Protein AF-A0A432QXE5-F1 (afdb_monomer)

Solvent-accessible surface area (backbone atoms only — not comparable to full-atom values): 10614 Å² total; per-residue (Å²): 108,71,71,58,54,53,51,51,53,50,53,50,52,51,50,52,52,53,47,54,62,72,53,45,69,41,51,26,68,39,78,45,84,43,73,81,39,81,66,73,86,53,64,68,62,53,49,56,53,47,59,76,76,54,56,69,74,39,73,46,39,60,70,55,49,51,50,50,42,54,58,50,46,69,35,78,58,29,67,42,70,48,68,48,77,55,96,31,36,34,40,37,41,34,32,41,36,61,73,51,38,31,40,38,45,96,66,24,24,34,36,16,34,87,88,34,33,57,71,47,78,42,84,37,89,66,97,56,83,54,52,37,37,47,69,41,94,60,78,66,57,43,74,58,86,95,40,51,23,54,33,66,68,60,51,51,52,52,52,53,49,52,58,53,52,72,71,55,89,76,67,94,59,87,78,86,47,76,47,61,69,86,73,133

Radius of gyration: 23.97 Å; Cα contacts (8 Å, |Δi|>4): 272; chains: 1; bounding box: 66×41×65 Å

Foldseek 3Di:
DVVVVVVVVVVVVVVVVVVCVQQPWDAAQEEAEAEPADQDDCVVVLVVVLCVLDDHGDTDGPVSQVVSQVVSCPDQQFVHWDWDADPNYTYIYTHTAHFDEWEDDPQWIFTHGPQFWTPDIGGHDDDDPPYEYEDEPDDQWDDDDNTIGGDPVVVVVVVVVVVVVVVDPDDPDDDHHYHYPDDD

Structure (mmCIF, N/CA/C/O backbone):
data_AF-A0A432QXE5-F1
#
_entry.id   AF-A0A432QXE5-F1
#
loop_
_atom_site.group_PDB
_atom_site.id
_atom_site.type_symbol
_atom_site.label_atom_id
_atom_site.label_alt_id
_atom_site.label_comp_id
_atom_site.label_asym_id
_atom_site.label_entity_id
_atom_site.label_seq_id
_atom_site.pdbx_PDB_ins_code
_atom_site.Cartn_x
_atom_site.Cartn_y
_atom_site.Cartn_z
_atom_site.occupancy
_atom_site.B_iso_or_equiv
_atom_site.auth_seq_id
_atom_site.auth_comp_id
_atom_site.auth_asym_id
_atom_site.auth_atom_id
_atom_site.pdbx_PDB_model_num
ATOM 1 N N . MET A 1 1 ? -40.430 -28.729 27.892 1.00 62.53 1 MET A N 1
ATOM 2 C CA . MET A 1 1 ? -40.660 -27.560 27.010 1.00 62.53 1 MET A CA 1
ATOM 3 C C . MET A 1 1 ? -40.470 -26.216 27.716 1.00 62.53 1 MET A C 1
ATOM 5 O O . MET A 1 1 ? -39.559 -25.510 27.319 1.00 62.53 1 MET A O 1
ATOM 9 N N . LYS A 1 2 ? -41.203 -25.872 28.792 1.00 73.31 2 LYS A N 1
ATOM 10 C CA . LYS A 1 2 ? -41.081 -24.553 29.470 1.00 73.31 2 LYS A CA 1
ATOM 11 C C . LYS A 1 2 ? -39.650 -24.139 29.868 1.00 73.31 2 LYS A C 1
ATOM 13 O O . LYS A 1 2 ? -39.253 -23.022 29.581 1.00 73.31 2 LYS A O 1
ATOM 18 N N . LYS A 1 3 ? -38.856 -25.040 30.464 1.00 76.44 3 LYS A N 1
ATOM 19 C CA . LYS A 1 3 ? -37.457 -24.755 30.859 1.00 76.44 3 LYS A CA 1
ATOM 20 C C . LYS A 1 3 ? -36.524 -24.489 29.667 1.00 76.44 3 LYS A C 1
ATOM 22 O O . LYS A 1 3 ? -35.611 -23.685 29.785 1.00 76.44 3 LYS A O 1
ATOM 27 N N . LEU A 1 4 ? -36.777 -25.142 28.529 1.00 82.94 4 LEU A N 1
ATOM 28 C CA . LEU A 1 4 ? -35.984 -24.983 27.307 1.00 82.94 4 LEU A CA 1
ATOM 29 C C . LEU A 1 4 ? -36.287 -23.640 26.629 1.00 82.94 4 LEU A C 1
ATOM 31 O O . LEU A 1 4 ? -35.371 -22.938 26.227 1.00 82.94 4 LEU A O 1
ATOM 35 N N . VAL A 1 5 ? -37.569 -23.259 26.588 1.00 83.69 5 VAL A N 1
ATOM 36 C CA . VAL A 1 5 ? -38.009 -21.941 26.101 1.00 83.69 5 VAL A CA 1
ATOM 37 C C . VAL A 1 5 ? -37.428 -20.829 26.973 1.00 83.69 5 VAL A C 1
ATOM 39 O O . VAL A 1 5 ? -36.897 -19.867 26.435 1.00 83.69 5 VAL A O 1
ATOM 42 N N . LEU A 1 6 ? -37.452 -20.999 28.301 1.00 85.25 6 LEU A N 1
ATOM 43 C CA . LEU A 1 6 ? -36.924 -20.010 29.244 1.00 85.25 6 LEU A CA 1
ATOM 44 C C . LEU A 1 6 ? -35.404 -19.817 29.093 1.00 85.25 6 LEU A C 1
ATOM 46 O O . LEU A 1 6 ? -34.925 -18.685 29.098 1.00 85.25 6 LEU A O 1
ATOM 50 N N . ALA A 1 7 ? -34.658 -20.909 28.887 1.00 86.31 7 ALA A N 1
ATOM 51 C CA . ALA A 1 7 ? -33.224 -20.863 28.603 1.00 86.31 7 ALA A CA 1
ATOM 52 C C . ALA A 1 7 ? -32.915 -20.177 27.260 1.00 86.31 7 ALA A C 1
ATOM 54 O O . ALA A 1 7 ? -32.011 -19.346 27.199 1.00 86.31 7 ALA A O 1
ATOM 55 N N . LEU A 1 8 ? -33.694 -20.467 26.208 1.00 86.44 8 LEU A N 1
ATOM 56 C CA . LEU A 1 8 ? -33.548 -19.810 24.904 1.00 86.44 8 LEU A CA 1
ATOM 57 C C . LEU A 1 8 ? -33.809 -18.303 24.996 1.00 86.44 8 LEU A C 1
ATOM 59 O O . LE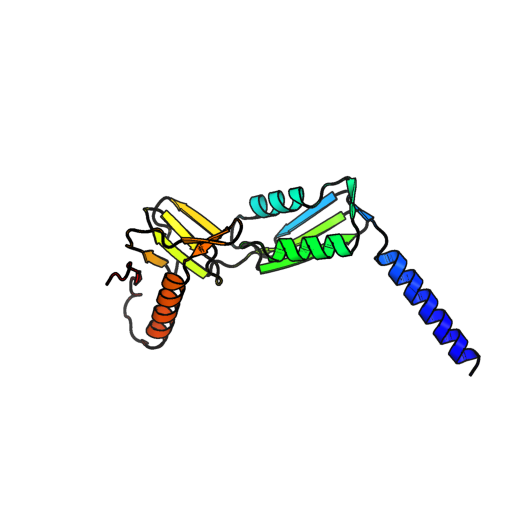U A 1 8 ? -33.032 -17.514 24.468 1.00 86.44 8 LEU A O 1
ATOM 63 N N . SER A 1 9 ? -34.871 -17.893 25.696 1.00 85.88 9 SER A N 1
ATOM 64 C CA . SER A 1 9 ? -35.177 -16.473 25.889 1.00 85.88 9 SER A CA 1
ATOM 65 C C . SER A 1 9 ? -34.103 -15.750 26.700 1.00 85.88 9 SER A C 1
ATOM 67 O O . SER A 1 9 ? -33.764 -14.618 26.373 1.00 85.88 9 SER A O 1
ATOM 69 N N . LEU A 1 10 ? -33.520 -16.402 27.714 1.00 88.69 10 LEU A N 1
ATOM 70 C CA . LEU A 1 10 ? -32.439 -15.811 28.504 1.00 88.69 10 LEU A CA 1
ATOM 71 C C . LEU A 1 10 ? -31.176 -15.609 27.653 1.00 88.69 10 LEU A C 1
ATOM 73 O O . LEU A 1 10 ? -30.582 -14.537 27.694 1.00 88.69 10 LEU A O 1
ATOM 77 N N . LEU A 1 11 ? -30.805 -16.605 26.840 1.00 88.56 11 LEU A N 1
ATOM 78 C CA . LEU A 1 11 ? -29.694 -16.502 25.887 1.00 88.56 11 LEU A CA 1
ATOM 79 C C . LEU A 1 11 ? -29.904 -15.367 24.883 1.00 88.56 11 LEU A C 1
ATOM 81 O O . LEU A 1 11 ? -28.963 -14.640 24.580 1.00 88.56 11 LEU A O 1
ATOM 85 N N . LEU A 1 12 ? -31.135 -15.187 24.402 1.00 88.81 12 LEU A N 1
ATOM 86 C CA . LEU A 1 12 ? -31.470 -14.145 23.435 1.00 88.81 12 LEU A CA 1
ATOM 87 C C . LEU A 1 12 ? -31.377 -12.742 24.057 1.00 88.81 12 LEU A C 1
ATOM 89 O O . LEU A 1 12 ? -30.796 -11.848 23.451 1.00 88.81 12 LEU A O 1
ATOM 93 N N . ILE A 1 13 ? -31.858 -12.565 25.294 1.00 88.25 13 ILE A N 1
ATOM 94 C CA . ILE A 1 13 ? -31.731 -11.301 26.043 1.00 88.25 13 ILE A CA 1
ATOM 95 C C . ILE A 1 13 ? -30.261 -10.976 26.325 1.00 88.25 13 ILE A C 1
ATOM 97 O O . ILE A 1 13 ? -29.835 -9.843 26.111 1.00 88.25 13 ILE A O 1
ATOM 101 N N . VAL A 1 14 ? -29.474 -11.960 26.773 1.00 87.25 14 VAL A N 1
ATOM 102 C CA . VAL A 1 14 ? -28.033 -11.778 27.004 1.00 87.25 14 VAL A CA 1
ATOM 103 C C . VAL A 1 14 ? -27.326 -11.432 25.694 1.00 87.25 14 VAL A C 1
ATOM 105 O O . VAL A 1 14 ? -26.516 -10.512 25.674 1.00 87.25 14 VAL A O 1
ATOM 108 N N . GLY A 1 15 ? -27.674 -12.102 24.593 1.00 84.44 15 GLY A N 1
ATOM 109 C CA . GLY A 1 15 ? -27.145 -11.798 23.265 1.00 84.44 15 GLY A CA 1
ATOM 110 C C . GLY A 1 15 ? -27.423 -10.357 22.837 1.00 84.44 15 GLY A C 1
ATOM 111 O O . GLY A 1 15 ? -26.497 -9.661 22.432 1.00 84.44 15 GLY A O 1
ATOM 112 N N . VAL A 1 16 ? -28.661 -9.876 22.997 1.00 85.38 16 VAL A N 1
ATOM 113 C CA . VAL A 1 16 ? -29.041 -8.489 22.665 1.00 85.38 16 VAL A CA 1
ATOM 114 C C . VAL A 1 16 ? -28.332 -7.480 23.572 1.00 85.38 16 VAL A C 1
ATOM 116 O O . VAL A 1 16 ? -27.865 -6.454 23.087 1.00 85.38 16 VAL A O 1
ATOM 119 N N . ALA A 1 17 ? -28.211 -7.766 24.870 1.00 81.56 17 ALA A N 1
ATOM 120 C CA . ALA A 1 17 ? -27.526 -6.883 25.813 1.00 81.56 17 ALA A CA 1
ATOM 121 C C . ALA A 1 17 ? -26.022 -6.776 25.517 1.00 81.56 17 ALA A C 1
ATOM 123 O O . ALA A 1 17 ? -25.469 -5.678 25.534 1.00 81.56 17 ALA A O 1
ATOM 124 N N . VAL A 1 18 ? -25.367 -7.901 25.209 1.00 80.75 18 VAL A N 1
ATOM 125 C CA . VAL A 1 18 ? -23.955 -7.923 24.803 1.00 80.75 18 VAL A CA 1
ATOM 126 C C . VAL A 1 18 ? -23.776 -7.196 23.475 1.00 80.75 18 VAL A C 1
ATOM 128 O O . VAL A 1 18 ? -22.876 -6.370 23.368 1.00 80.75 18 VAL A O 1
ATOM 131 N N . TYR A 1 19 ? -24.649 -7.442 22.496 1.00 78.50 19 TYR A N 1
ATOM 132 C CA . TYR A 1 19 ? -24.609 -6.751 21.210 1.00 78.50 19 TYR A CA 1
ATOM 133 C C . TYR A 1 19 ? -24.734 -5.234 21.393 1.00 78.50 19 TYR A C 1
ATOM 135 O O . TYR A 1 19 ? -23.829 -4.508 21.004 1.00 78.50 19 TYR A O 1
ATOM 143 N N . GLY A 1 20 ? -25.774 -4.765 22.093 1.00 75.06 20 GLY A N 1
ATOM 144 C CA . GLY A 1 20 ? -25.992 -3.338 22.338 1.00 75.06 20 GLY A CA 1
ATOM 145 C C . GLY A 1 20 ? -24.875 -2.666 23.140 1.00 75.06 20 GLY A C 1
ATOM 146 O O . GLY A 1 20 ? -24.584 -1.497 22.914 1.00 75.06 20 GLY A O 1
ATOM 147 N N . TYR A 1 21 ? -24.220 -3.390 24.052 1.00 76.62 21 TYR A N 1
ATOM 148 C CA . TYR A 1 21 ? -23.059 -2.878 24.782 1.00 76.62 21 TYR A CA 1
ATOM 149 C C . TYR A 1 21 ? -21.819 -2.738 23.888 1.00 76.62 21 TYR A C 1
ATOM 151 O O . TYR A 1 21 ? -21.096 -1.751 23.995 1.00 76.62 21 TYR A O 1
ATOM 159 N N . VAL A 1 22 ? -21.570 -3.710 23.005 1.00 72.56 22 VAL A N 1
ATOM 160 C CA . VAL A 1 22 ? -20.406 -3.705 22.103 1.00 72.56 22 VAL A CA 1
ATOM 161 C C . VAL A 1 22 ? -20.586 -2.710 20.953 1.00 72.56 22 VAL A C 1
ATOM 163 O O . VAL A 1 22 ? -19.603 -2.126 20.510 1.00 72.56 22 VAL A O 1
ATOM 166 N N . THR A 1 23 ? -21.820 -2.475 20.500 1.00 70.81 23 THR A N 1
ATOM 167 C CA . THR A 1 23 ? -22.135 -1.513 19.431 1.00 70.81 23 THR A CA 1
ATOM 168 C C . THR A 1 23 ? -22.439 -0.103 19.939 1.00 70.81 23 THR A C 1
ATOM 170 O O . THR A 1 23 ? -22.751 0.770 19.134 1.00 70.81 23 THR A O 1
ATOM 173 N N . ALA A 1 24 ? -22.411 0.139 21.254 1.00 74.81 24 ALA A N 1
ATOM 174 C CA . ALA A 1 24 ? -22.659 1.470 21.797 1.00 74.81 24 ALA A CA 1
ATOM 175 C C . ALA A 1 24 ? -21.564 2.450 21.334 1.00 74.81 24 ALA A C 1
ATOM 177 O O . ALA A 1 24 ? -20.384 2.089 21.380 1.00 74.81 24 ALA A O 1
ATOM 178 N N . PRO A 1 25 ? -21.919 3.692 20.955 1.00 79.19 25 PRO A N 1
ATOM 179 C CA . PRO A 1 25 ? -20.938 4.707 20.589 1.00 79.19 25 PRO A CA 1
ATOM 180 C C . PRO A 1 25 ? -19.920 4.912 21.716 1.00 79.19 25 PRO A C 1
ATOM 182 O O . PRO A 1 25 ? -20.298 5.092 22.880 1.00 79.19 25 PRO A O 1
ATOM 185 N N . GLN A 1 26 ? -18.632 4.916 21.380 1.00 84.12 26 GLN A N 1
ATOM 186 C CA . GLN A 1 26 ? -17.550 5.151 22.337 1.00 84.12 26 GLN A CA 1
ATOM 187 C C . GLN A 1 26 ? -16.805 6.436 21.987 1.00 84.12 26 GLN A C 1
ATOM 189 O O . GLN A 1 26 ? -16.561 6.732 20.821 1.00 84.12 26 GLN A O 1
ATOM 194 N N . THR A 1 27 ? -16.434 7.216 23.000 1.00 89.62 27 THR A N 1
ATOM 195 C CA . THR A 1 27 ? -15.603 8.409 22.802 1.00 89.62 27 THR A CA 1
ATOM 196 C C . THR A 1 27 ? -14.149 7.993 22.613 1.00 89.62 27 THR A C 1
ATOM 198 O O . THR A 1 27 ? -13.618 7.250 23.434 1.00 89.62 27 THR A O 1
ATOM 201 N N . VAL A 1 28 ? -13.492 8.494 21.571 1.00 91.06 28 VAL A N 1
ATOM 202 C CA . VAL A 1 28 ? -12.052 8.313 21.357 1.00 91.06 28 VAL A CA 1
ATOM 203 C C . VAL A 1 28 ? -11.296 9.324 22.211 1.00 91.06 28 VAL A C 1
ATOM 205 O O . VAL A 1 28 ? -11.343 10.518 21.955 1.00 91.06 28 VAL A O 1
ATOM 208 N N . GLU A 1 29 ? -10.579 8.874 23.229 1.00 91.25 29 GLU A N 1
ATOM 209 C CA . GLU A 1 29 ? -9.720 9.717 24.071 1.00 91.25 29 GLU A CA 1
ATOM 210 C C . GLU A 1 29 ? -8.294 9.794 23.513 1.00 91.25 29 GLU A C 1
ATOM 212 O O . GLU A 1 29 ? -7.642 10.835 23.584 1.00 91.25 29 GLU A O 1
ATOM 217 N N . GLN A 1 30 ? -7.820 8.697 22.919 1.00 92.44 30 GLN A N 1
ATOM 218 C CA . GLN A 1 30 ? -6.466 8.565 22.394 1.00 92.44 30 GLN A CA 1
ATOM 219 C C . GLN A 1 30 ? -6.462 7.731 21.112 1.00 92.44 30 GLN A C 1
ATOM 221 O O . GLN A 1 30 ? -7.203 6.757 20.995 1.00 92.44 30 GLN A O 1
ATOM 226 N N . VAL A 1 31 ? -5.580 8.082 20.173 1.00 93.12 31 VAL A N 1
ATOM 227 C CA . VAL A 1 31 ? -5.311 7.295 18.962 1.00 93.12 31 VAL A CA 1
ATOM 228 C C . VAL A 1 31 ? -3.899 6.717 19.044 1.00 93.12 31 VAL A C 1
ATOM 230 O O . VAL A 1 31 ? -2.926 7.456 19.197 1.00 93.12 31 VAL A O 1
ATOM 233 N N . GLU A 1 32 ? -3.783 5.396 18.943 1.00 94.12 32 GLU A N 1
ATOM 234 C CA . GLU A 1 32 ? -2.517 4.662 18.909 1.00 94.12 32 GLU A CA 1
ATOM 235 C C . GLU A 1 32 ? -2.315 4.040 17.524 1.00 94.12 32 GLU A C 1
ATOM 237 O O . GLU A 1 32 ? -3.104 3.194 17.104 1.00 94.12 32 GLU A O 1
ATOM 242 N N . LEU A 1 33 ? -1.237 4.426 16.833 1.00 94.62 33 LEU A N 1
ATOM 243 C CA . LEU A 1 33 ? -0.809 3.800 15.579 1.00 94.62 33 LEU A CA 1
ATOM 244 C C . LEU A 1 33 ? 0.425 2.918 15.807 1.00 94.62 33 LEU A C 1
ATOM 246 O O . LEU A 1 33 ? 1.517 3.416 16.108 1.00 94.62 33 LEU A O 1
ATOM 250 N N . GLU A 1 34 ? 0.249 1.620 15.586 1.00 94.81 34 GLU A N 1
ATOM 251 C CA . GLU A 1 34 ? 1.283 0.591 15.668 1.00 94.81 34 GLU A CA 1
ATOM 252 C C . GLU A 1 34 ? 1.590 0.050 14.264 1.00 94.81 34 GLU A C 1
ATOM 254 O O . GLU A 1 34 ? 0.695 -0.397 13.545 1.00 94.81 34 GLU A O 1
ATOM 259 N N . VAL A 1 35 ? 2.860 0.108 13.858 1.00 93.94 35 VAL A N 1
ATOM 260 C CA . VAL A 1 35 ? 3.328 -0.474 12.593 1.00 93.94 35 VAL A CA 1
ATOM 261 C C . VAL A 1 35 ? 3.920 -1.841 12.912 1.00 93.94 35 VAL A C 1
ATOM 263 O O . VAL A 1 35 ? 5.006 -1.938 13.470 1.00 93.94 35 VAL A O 1
ATOM 266 N N . GLU A 1 36 ? 3.178 -2.895 12.586 1.00 93.19 36 GLU A N 1
ATOM 267 C CA . GLU A 1 36 ? 3.529 -4.287 12.909 1.00 93.19 36 GLU A CA 1
ATOM 268 C C . GLU A 1 36 ? 4.595 -4.847 11.964 1.00 93.19 36 GLU A C 1
ATOM 270 O O . GLU A 1 36 ? 5.406 -5.699 12.326 1.00 93.19 36 GLU A O 1
ATOM 275 N N . ARG A 1 37 ? 4.587 -4.375 10.716 1.00 88.38 37 ARG A N 1
ATOM 276 C CA . ARG A 1 37 ? 5.582 -4.726 9.708 1.00 88.38 37 ARG A CA 1
ATOM 277 C C . ARG A 1 37 ? 6.002 -3.468 8.977 1.00 88.38 37 ARG A C 1
ATOM 279 O O . ARG A 1 37 ? 5.267 -2.987 8.120 1.00 88.38 37 ARG A O 1
ATOM 286 N N . GLU A 1 38 ? 7.185 -2.984 9.317 1.00 87.19 38 GLU A N 1
ATOM 287 C CA . GLU A 1 38 ? 7.807 -1.824 8.690 1.00 87.19 38 GLU A CA 1
ATOM 288 C C . GLU A 1 38 ? 8.561 -2.271 7.431 1.00 87.19 38 GLU A C 1
ATOM 290 O O . GLU A 1 38 ? 9.435 -3.141 7.469 1.00 87.19 38 GLU A O 1
ATOM 295 N N . THR A 1 39 ? 8.164 -1.728 6.285 1.00 87.62 39 THR A N 1
ATOM 296 C CA . THR A 1 39 ? 8.811 -1.978 4.985 1.00 87.62 39 THR A CA 1
ATOM 297 C C . THR A 1 39 ? 9.169 -0.689 4.255 1.00 87.62 39 THR A C 1
ATOM 299 O O . THR A 1 39 ? 10.011 -0.715 3.352 1.00 87.62 39 THR A O 1
ATOM 302 N N . GLY A 1 40 ? 8.572 0.428 4.663 1.00 86.38 40 GLY A N 1
ATOM 303 C CA . GLY A 1 40 ? 8.906 1.775 4.240 1.00 86.38 40 GLY A CA 1
ATOM 304 C C . GLY A 1 40 ? 8.971 2.714 5.440 1.00 86.38 40 GLY A C 1
ATOM 305 O O . GLY A 1 40 ? 9.252 2.300 6.556 1.00 86.38 40 GLY A O 1
ATOM 306 N N . ASN A 1 41 ? 8.744 3.999 5.188 1.00 89.31 41 ASN A N 1
ATOM 307 C CA . ASN A 1 41 ? 8.644 5.025 6.225 1.00 89.31 41 ASN A CA 1
ATOM 308 C C . ASN A 1 41 ? 7.370 5.837 5.977 1.00 89.31 41 ASN A C 1
ATOM 310 O O . ASN A 1 41 ? 7.437 7.041 5.747 1.00 89.31 41 ASN A O 1
ATOM 314 N N . TRP A 1 42 ? 6.225 5.145 5.928 1.00 93.75 42 TRP A N 1
ATOM 315 C CA . TRP A 1 42 ? 4.933 5.743 5.557 1.00 93.75 42 TRP A CA 1
ATOM 316 C C . TRP A 1 42 ? 4.033 6.027 6.756 1.00 93.75 42 TRP A C 1
ATOM 318 O O . TRP A 1 42 ? 2.898 6.488 6.615 1.00 93.75 42 TRP A O 1
ATOM 328 N N . LYS A 1 43 ? 4.537 5.768 7.967 1.00 93.12 43 LYS A N 1
ATOM 329 C CA . LYS A 1 43 ? 3.854 6.111 9.212 1.00 93.12 43 LYS A CA 1
ATOM 330 C C . LYS A 1 43 ? 3.383 7.577 9.242 1.00 93.12 43 LYS A C 1
ATOM 332 O O . LYS A 1 43 ? 2.249 7.784 9.681 1.00 93.12 43 LYS A O 1
ATOM 337 N N . PRO A 1 44 ? 4.159 8.591 8.797 1.00 93.56 44 PRO A N 1
ATOM 338 C CA . PRO A 1 44 ? 3.688 9.979 8.761 1.00 93.56 44 PRO A CA 1
ATOM 339 C C . PRO A 1 44 ? 2.480 10.198 7.839 1.00 93.56 44 PRO A C 1
ATOM 341 O O . PRO A 1 44 ? 1.535 10.888 8.222 1.00 93.56 44 PRO A O 1
ATOM 344 N N . GLU A 1 45 ? 2.493 9.608 6.645 1.00 93.50 45 GLU A N 1
ATOM 345 C CA . GLU A 1 45 ? 1.427 9.677 5.644 1.00 93.50 45 GLU A CA 1
ATOM 346 C C . GLU A 1 45 ? 0.153 9.010 6.167 1.00 93.50 45 GLU A C 1
ATOM 348 O O . GLU A 1 45 ? -0.916 9.622 6.160 1.00 93.50 45 GLU A O 1
ATOM 353 N N . ILE A 1 46 ? 0.286 7.796 6.710 1.00 94.31 46 ILE A N 1
ATOM 354 C CA . ILE A 1 46 ? -0.819 7.036 7.302 1.00 94.31 46 ILE A CA 1
ATOM 355 C C . ILE A 1 46 ? -1.399 7.782 8.510 1.00 94.31 46 ILE A C 1
ATOM 357 O O . ILE A 1 46 ? -2.612 7.946 8.609 1.00 94.31 46 ILE A O 1
ATOM 361 N N . SER A 1 47 ? -0.549 8.302 9.405 1.00 93.69 47 SER A N 1
ATOM 362 C CA . SER A 1 47 ? -0.999 9.088 10.566 1.00 93.69 47 SER A CA 1
ATOM 363 C C . SER A 1 47 ? -1.792 10.314 10.129 1.00 93.69 47 SER A C 1
ATOM 365 O O . SER A 1 47 ? -2.850 10.596 10.683 1.00 93.69 47 SER A O 1
ATOM 367 N N . ARG A 1 48 ? -1.300 11.043 9.118 1.00 93.19 48 ARG A N 1
ATOM 368 C CA . ARG A 1 48 ? -1.983 12.229 8.597 1.00 93.19 48 ARG A CA 1
ATOM 369 C C . ARG A 1 48 ? -3.370 11.880 8.072 1.00 93.19 48 ARG A C 1
ATOM 371 O O . ARG A 1 48 ? -4.298 12.622 8.364 1.00 93.19 48 ARG A O 1
ATOM 378 N N . PHE A 1 49 ? -3.499 10.770 7.349 1.00 93.31 49 PHE A N 1
ATOM 379 C CA . PHE A 1 49 ? -4.783 10.279 6.856 1.00 93.31 49 PHE A CA 1
ATOM 380 C C . PHE A 1 49 ? -5.732 9.882 7.995 1.00 93.31 49 PHE A C 1
ATOM 382 O O . PHE A 1 49 ? -6.889 10.273 7.991 1.00 93.31 49 PHE A O 1
ATOM 389 N N . ILE A 1 50 ? -5.249 9.182 9.024 1.00 93.25 50 ILE A N 1
ATOM 390 C CA . ILE A 1 50 ? -6.080 8.826 10.188 1.00 93.25 50 ILE A CA 1
ATOM 391 C C . ILE A 1 50 ? -6.681 10.082 10.831 1.00 93.25 50 ILE A C 1
ATOM 393 O O . ILE A 1 50 ? -7.877 10.120 11.107 1.00 93.25 50 ILE A O 1
ATOM 397 N N . PHE A 1 51 ? -5.878 11.136 11.008 1.00 90.06 51 PHE A N 1
ATOM 398 C CA . PHE A 1 51 ? -6.334 12.387 11.621 1.00 90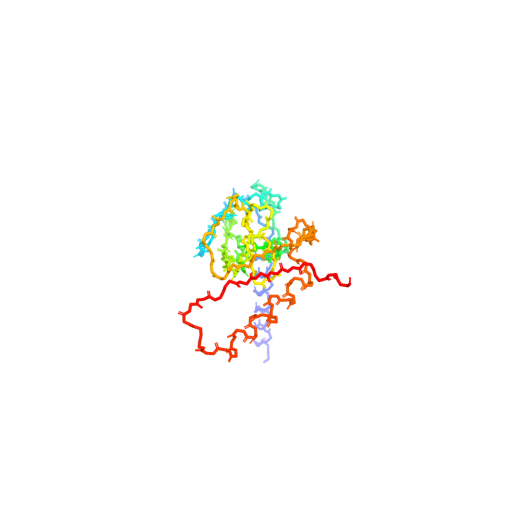.06 51 PHE A CA 1
ATOM 399 C C . PHE A 1 51 ? -7.307 13.209 10.761 1.00 90.06 51 PHE A C 1
ATOM 401 O O . PHE A 1 51 ? -7.902 14.160 11.277 1.00 90.06 51 PHE A O 1
ATOM 408 N N . THR A 1 52 ? -7.486 12.887 9.473 1.00 90.94 52 THR A N 1
ATOM 409 C CA . THR A 1 52 ? -8.571 13.486 8.678 1.00 90.94 52 THR A CA 1
ATOM 410 C C . THR A 1 52 ? -9.909 12.795 8.914 1.00 90.94 52 THR A C 1
ATOM 412 O O . THR A 1 52 ? -10.940 13.426 8.690 1.00 90.94 52 THR A O 1
ATOM 415 N N . LEU A 1 53 ? -9.894 11.540 9.372 1.00 90.62 53 LEU A N 1
ATOM 416 C CA . LEU A 1 53 ? -11.087 10.719 9.565 1.00 90.62 53 LEU A CA 1
ATOM 417 C C . LEU A 1 53 ? -11.560 10.670 11.016 1.00 90.62 53 LEU A C 1
ATOM 419 O O . LEU A 1 53 ? -12.763 10.672 11.238 1.00 90.62 53 LEU A O 1
ATOM 423 N N . VAL A 1 54 ? -10.639 10.616 11.983 1.00 91.00 54 VAL A N 1
ATOM 424 C CA . VAL A 1 54 ? -10.985 10.522 13.407 1.00 91.00 54 VAL A CA 1
ATOM 425 C C . VAL A 1 54 ? -10.088 11.421 14.245 1.00 91.00 54 VAL A C 1
ATOM 427 O O . VAL A 1 54 ? -8.859 11.416 14.109 1.00 91.00 54 VAL A O 1
ATOM 430 N N . LYS A 1 55 ? -10.700 12.165 15.167 1.00 87.12 55 LYS A N 1
ATOM 431 C CA . LYS A 1 55 ? -10.007 13.019 16.135 1.00 87.12 55 LYS A CA 1
ATOM 432 C C . LYS A 1 55 ? -10.311 12.603 17.575 1.00 87.12 55 LYS A C 1
ATOM 434 O O . LYS A 1 55 ? -11.421 12.172 17.883 1.00 87.12 55 LYS A O 1
ATOM 439 N N . PRO A 1 56 ? -9.351 12.786 18.499 1.00 87.62 56 PRO A N 1
ATOM 440 C CA . PRO A 1 56 ? -9.639 12.685 19.923 1.00 87.62 56 PRO A CA 1
ATOM 441 C C . PRO A 1 56 ? -10.800 13.609 20.329 1.00 87.62 56 PRO A C 1
ATOM 443 O O . PRO A 1 56 ? -10.859 14.766 19.915 1.00 87.62 56 PRO A O 1
ATOM 446 N N . GLY A 1 57 ? -11.706 13.096 21.156 1.00 86.25 57 GLY A N 1
ATOM 447 C CA . GLY A 1 57 ? -12.937 13.740 21.607 1.00 86.25 57 GLY A CA 1
ATOM 448 C C . GLY A 1 57 ? -14.182 13.367 20.797 1.00 86.25 57 GLY A C 1
ATOM 449 O O . GLY A 1 57 ? -15.292 13.638 21.254 1.00 86.25 57 GLY A O 1
ATOM 450 N N . GLU A 1 58 ? -14.029 12.731 19.634 1.00 87.81 58 GLU A N 1
ATOM 451 C CA . GLU A 1 58 ? -15.158 12.303 18.805 1.00 87.81 58 GLU A CA 1
ATOM 452 C C . GLU A 1 58 ? -15.791 11.017 19.347 1.00 87.81 58 GLU A C 1
ATOM 454 O O . GLU A 1 58 ? -15.117 10.144 19.903 1.00 87.81 58 GLU A O 1
ATOM 459 N N . ARG A 1 59 ? -17.116 10.915 19.210 1.00 88.06 59 ARG A N 1
ATOM 460 C CA . ARG A 1 59 ? -17.840 9.666 19.449 1.00 88.06 59 ARG A CA 1
ATOM 461 C C . ARG A 1 59 ? -17.845 8.884 18.156 1.00 88.06 59 ARG A C 1
ATOM 463 O O . ARG A 1 59 ? -18.243 9.441 17.143 1.00 88.06 59 ARG A O 1
ATOM 470 N N . VAL A 1 60 ? -17.417 7.634 18.243 1.00 87.38 60 VAL A N 1
ATOM 471 C CA . VAL A 1 60 ? -17.277 6.753 17.095 1.00 87.38 60 VAL A CA 1
ATOM 472 C C . VAL A 1 60 ? -18.134 5.511 17.312 1.00 87.38 60 VAL A C 1
ATOM 474 O O . VAL A 1 60 ? -18.083 4.875 18.373 1.00 87.38 60 VAL A O 1
ATOM 477 N N . GLU A 1 61 ? -18.950 5.197 16.316 1.00 88.12 61 GLU A N 1
ATOM 478 C CA . GLU A 1 61 ? -19.777 3.996 16.236 1.00 88.12 61 GLU A CA 1
ATOM 479 C C . GLU A 1 61 ? -19.032 2.851 15.538 1.00 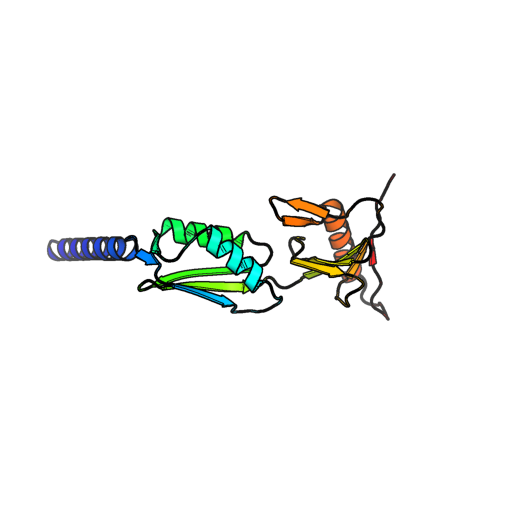88.12 61 GLU A C 1
ATOM 481 O O . GLU A 1 61 ? -18.002 3.044 14.891 1.00 88.12 61 GLU A O 1
ATOM 486 N N . LEU A 1 62 ? -19.545 1.622 15.661 1.00 86.31 62 LEU A N 1
ATOM 487 C CA . LEU A 1 62 ? -18.910 0.454 15.042 1.00 86.31 62 LEU A CA 1
ATOM 488 C C . LEU A 1 62 ? -18.786 0.608 13.515 1.00 86.31 62 LEU A C 1
ATOM 490 O O . LEU A 1 62 ? -17.738 0.292 12.958 1.00 86.31 62 LEU A O 1
ATOM 494 N N . GLU A 1 63 ? -19.820 1.141 12.864 1.00 87.75 63 GLU A N 1
ATOM 495 C CA . GLU A 1 63 ? -19.851 1.370 11.413 1.00 87.75 63 GLU A CA 1
ATOM 496 C C . GLU A 1 63 ? -18.756 2.353 10.965 1.00 87.75 63 GLU A C 1
ATOM 498 O O . GLU A 1 63 ? -18.125 2.166 9.927 1.00 87.75 63 GLU A O 1
ATOM 503 N N . GLU A 1 64 ? -18.457 3.366 11.780 1.00 90.56 64 GLU A N 1
ATOM 504 C CA . GLU A 1 64 ? -17.393 4.333 11.503 1.00 90.56 64 GLU A CA 1
ATOM 505 C C . GLU A 1 64 ? -15.995 3.718 11.677 1.00 90.56 64 GLU A C 1
ATOM 507 O O . GLU A 1 64 ? -15.069 4.069 10.942 1.00 90.56 64 GLU A O 1
ATOM 512 N N . LEU A 1 65 ? -15.827 2.763 12.604 1.00 91.62 65 LEU A N 1
ATOM 513 C CA . LEU A 1 65 ? -14.581 1.994 12.736 1.00 91.62 65 LEU A CA 1
ATOM 514 C C . LEU A 1 65 ? -14.359 1.063 11.541 1.00 91.62 65 LEU A C 1
ATOM 516 O O . LEU A 1 65 ? -13.225 0.927 11.076 1.00 91.62 65 LEU A O 1
ATOM 520 N N . GLU A 1 66 ? -15.425 0.427 11.050 1.00 92.56 66 GLU A N 1
ATOM 521 C CA . GLU A 1 66 ? -15.382 -0.399 9.841 1.00 92.56 66 GLU A CA 1
ATOM 522 C C . GLU A 1 66 ? -15.049 0.455 8.617 1.00 92.56 66 GLU A C 1
ATOM 524 O O . GLU A 1 66 ? -14.116 0.127 7.885 1.00 92.56 66 GLU A O 1
ATOM 529 N N . TYR A 1 67 ? -15.696 1.611 8.466 1.00 93.81 67 TYR A N 1
ATOM 530 C CA . TYR A 1 67 ? -15.380 2.569 7.410 1.00 93.81 67 TYR A CA 1
ATOM 531 C C . TYR A 1 67 ? -13.925 3.061 7.478 1.00 93.81 67 TYR A C 1
ATOM 533 O O . TYR A 1 67 ? -13.225 3.080 6.465 1.00 93.81 67 TYR A O 1
ATOM 541 N N . LEU A 1 68 ? -13.420 3.409 8.670 1.00 94.94 68 LEU A N 1
ATOM 542 C CA . LEU A 1 68 ? -12.013 3.778 8.861 1.00 94.94 68 LEU A CA 1
ATOM 543 C C . LEU A 1 68 ? -11.077 2.646 8.421 1.00 94.94 68 LEU A C 1
ATOM 545 O O . LEU A 1 68 ? -10.070 2.901 7.759 1.00 94.94 68 LEU A O 1
ATOM 549 N N . LYS A 1 69 ? -11.401 1.401 8.781 1.00 96.38 69 LYS A N 1
ATOM 550 C CA . LYS A 1 69 ? -10.624 0.230 8.376 1.00 96.38 69 LYS A CA 1
ATOM 551 C C . LYS A 1 69 ? -10.594 0.092 6.852 1.00 96.38 69 LYS A C 1
ATOM 553 O O . LYS A 1 69 ? -9.506 -0.014 6.292 1.00 96.38 69 LYS A O 1
ATOM 558 N N . GLU A 1 70 ? -11.750 0.147 6.194 1.00 95.88 70 GLU A N 1
ATOM 559 C CA . GLU A 1 70 ? -11.856 0.077 4.731 1.00 95.88 70 GLU A CA 1
ATOM 560 C C . GLU A 1 70 ? -11.014 1.167 4.061 1.00 95.88 70 GLU A C 1
ATOM 562 O O . GLU A 1 70 ? -10.210 0.886 3.174 1.00 95.88 70 GLU A O 1
ATOM 567 N N . LYS A 1 71 ? -11.110 2.408 4.550 1.00 95.44 71 LYS A N 1
ATOM 568 C CA . LYS A 1 71 ? -10.330 3.537 4.032 1.00 95.44 71 LYS A CA 1
ATOM 569 C C . LYS A 1 71 ? -8.832 3.409 4.245 1.00 95.44 71 LYS A C 1
ATOM 571 O O . LYS A 1 71 ? -8.064 3.827 3.383 1.00 95.44 71 LYS A O 1
ATOM 576 N N . LEU A 1 72 ? -8.399 2.819 5.354 1.00 96.12 72 LEU A N 1
ATOM 577 C CA . LEU A 1 72 ? -6.986 2.527 5.573 1.00 96.12 72 LEU A 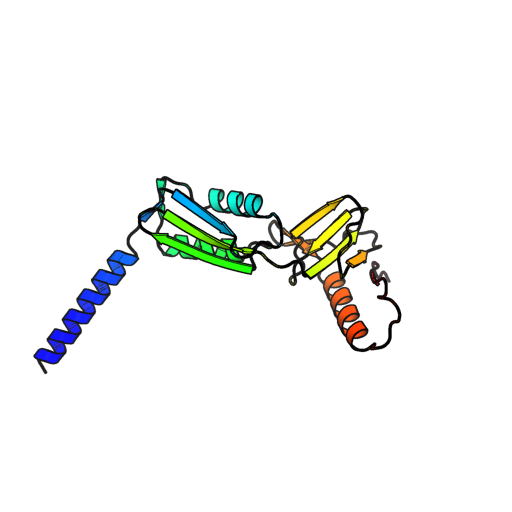CA 1
ATOM 578 C C . LEU A 1 72 ? -6.475 1.441 4.625 1.00 96.12 72 LEU A C 1
ATOM 580 O O . LEU A 1 72 ? -5.359 1.567 4.134 1.00 96.12 72 LEU A O 1
ATOM 584 N N . GLU A 1 73 ? -7.268 0.406 4.350 1.00 95.50 73 GLU A N 1
ATOM 585 C CA . GLU A 1 73 ? -6.899 -0.677 3.424 1.00 95.50 73 GLU A CA 1
ATOM 586 C C . GLU A 1 73 ? -6.926 -0.242 1.944 1.00 95.50 73 GLU A C 1
ATOM 588 O O . GLU A 1 73 ? -6.284 -0.876 1.109 1.00 95.50 73 GLU A O 1
ATOM 593 N N . GLU A 1 74 ? -7.592 0.869 1.610 1.00 94.38 74 GLU A N 1
ATOM 594 C CA . GLU A 1 74 ? -7.502 1.513 0.289 1.00 94.38 74 GLU A CA 1
ATOM 595 C C . GLU A 1 74 ? -6.156 2.238 0.057 1.00 94.38 74 GLU A C 1
ATOM 597 O O . GLU A 1 74 ? -5.803 2.535 -1.090 1.00 94.38 74 GLU A O 1
ATOM 602 N N . LEU A 1 75 ? -5.388 2.539 1.114 1.00 95.88 75 LEU A N 1
ATOM 603 C CA . LEU A 1 75 ? -4.129 3.272 0.985 1.00 95.88 75 LEU A CA 1
ATOM 604 C 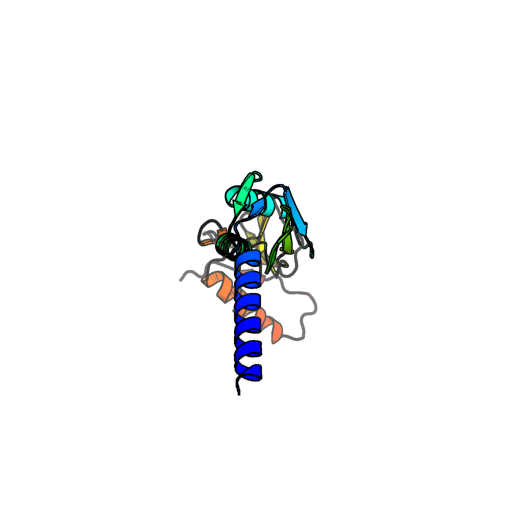C . LEU A 1 75 ? -3.039 2.410 0.321 1.00 95.88 75 LEU A C 1
ATOM 606 O O . LEU A 1 75 ? -2.795 1.284 0.753 1.00 95.88 75 LEU A O 1
ATOM 610 N N . PRO A 1 76 ? -2.247 2.953 -0.628 1.00 96.31 76 PRO A N 1
ATOM 611 C CA . PRO A 1 76 ? -1.178 2.201 -1.296 1.00 96.31 76 PRO A CA 1
ATOM 612 C C . PRO A 1 76 ? -0.144 1.590 -0.343 1.00 96.31 76 PRO A C 1
ATOM 614 O O . PRO A 1 76 ? 0.450 0.547 -0.640 1.00 96.31 76 PRO A O 1
ATOM 617 N N . TRP A 1 77 ? 0.084 2.270 0.781 1.00 96.19 77 TRP A N 1
ATOM 618 C CA . TRP A 1 77 ? 1.080 1.938 1.796 1.00 96.19 77 TRP A CA 1
ATOM 619 C C . TRP A 1 77 ? 0.627 0.846 2.770 1.00 96.19 77 TRP A C 1
ATOM 621 O O . TRP A 1 77 ? 1.459 0.350 3.525 1.00 96.19 77 TRP A O 1
ATOM 631 N N . VAL A 1 78 ? -0.652 0.461 2.760 1.00 96.62 78 VAL A N 1
ATOM 632 C CA . VAL A 1 78 ? -1.246 -0.486 3.711 1.00 96.62 78 VAL A CA 1
ATOM 633 C C . VAL A 1 78 ? -1.614 -1.780 2.982 1.00 96.62 78 VAL A C 1
ATOM 635 O O . VAL A 1 78 ? -2.390 -1.759 2.037 1.00 96.62 78 VAL A O 1
ATOM 638 N N . ASP A 1 79 ? -1.067 -2.919 3.418 1.00 95.12 79 ASP A N 1
ATOM 639 C CA . ASP A 1 79 ? -1.455 -4.239 2.882 1.00 95.12 79 ASP A CA 1
ATOM 640 C C . ASP A 1 79 ? -2.685 -4.783 3.616 1.00 95.12 79 ASP A C 1
ATOM 642 O O . ASP A 1 79 ? -3.549 -5.423 3.023 1.00 95.12 79 ASP A O 1
ATOM 646 N N . LYS A 1 80 ? -2.757 -4.528 4.926 1.00 95.56 80 LYS A N 1
ATOM 647 C CA . LYS A 1 80 ? -3.914 -4.812 5.781 1.00 95.56 80 LYS A CA 1
ATOM 648 C C . LYS A 1 80 ? -3.835 -3.992 7.060 1.00 95.56 80 LYS A C 1
ATOM 650 O O . LYS A 1 80 ? -2.740 -3.589 7.478 1.00 95.56 80 LYS A O 1
ATOM 655 N N . CYS A 1 81 ? -4.963 -3.829 7.740 1.00 96.94 81 CYS A N 1
ATOM 656 C CA . CYS A 1 81 ? -4.973 -3.206 9.055 1.00 96.94 81 CYS A CA 1
ATOM 657 C C . CYS A 1 81 ? -5.968 -3.866 10.018 1.00 96.94 81 CYS A C 1
ATOM 659 O O . CYS A 1 81 ? -6.825 -4.672 9.650 1.00 96.94 81 CYS A O 1
ATOM 661 N N . SER A 1 82 ? -5.831 -3.536 11.298 1.00 96.38 82 SER A N 1
ATOM 662 C CA . SER A 1 82 ? -6.853 -3.808 12.302 1.00 96.38 82 SER A CA 1
ATOM 663 C C . SER A 1 82 ? -7.149 -2.537 13.072 1.00 96.38 82 SER A C 1
ATOM 665 O O . SER A 1 82 ? -6.224 -1.894 13.572 1.00 96.38 82 SER A O 1
ATOM 667 N N . VAL A 1 83 ? -8.431 -2.224 13.207 1.00 95.69 83 VAL A N 1
ATOM 668 C CA . VAL A 1 83 ? -8.930 -1.072 13.951 1.00 95.69 83 VAL A CA 1
ATOM 669 C C . VAL A 1 83 ? -9.754 -1.597 15.119 1.00 95.69 83 VAL A C 1
ATOM 671 O O . VAL A 1 83 ? -10.589 -2.483 14.947 1.00 95.69 83 VAL A O 1
ATOM 674 N N . SER A 1 84 ? -9.499 -1.084 16.317 1.00 92.50 84 SER A N 1
ATOM 675 C CA . SER A 1 84 ? -10.265 -1.436 17.511 1.00 92.50 84 SER A CA 1
ATOM 676 C C . SER A 1 84 ? -10.345 -0.249 18.456 1.00 92.50 84 SER A C 1
ATOM 678 O O . SER A 1 84 ? -9.338 0.423 18.667 1.00 92.50 84 SER A O 1
ATOM 680 N N . LEU A 1 85 ? -11.509 -0.032 19.059 1.00 90.94 85 LEU A N 1
ATOM 681 C CA . LEU A 1 85 ? -11.718 0.977 20.090 1.00 90.94 85 LEU A CA 1
ATOM 682 C C . LEU A 1 85 ? -12.015 0.271 21.410 1.00 90.94 85 LEU A C 1
ATOM 684 O O . LEU A 1 85 ? -12.960 -0.511 21.508 1.00 90.94 85 LEU A O 1
ATOM 688 N N . LEU A 1 86 ? -11.161 0.486 22.410 1.00 87.44 86 LEU A N 1
ATOM 689 C CA . LEU A 1 86 ? -11.283 -0.196 23.694 1.00 87.44 86 LEU A CA 1
ATOM 690 C C . LEU A 1 86 ? -10.955 0.776 24.822 1.00 87.44 86 LEU A C 1
ATOM 692 O O . LEU A 1 86 ? -9.834 1.270 24.914 1.00 87.44 86 LEU A O 1
ATOM 696 N N . LYS A 1 87 ? -11.944 1.048 25.685 1.00 86.19 87 LYS A N 1
ATOM 697 C CA . LYS A 1 87 ? -11.822 1.992 26.816 1.00 86.19 87 LYS A CA 1
ATOM 698 C C . LYS A 1 87 ? -11.281 3.366 26.382 1.00 86.19 87 LYS A C 1
ATOM 700 O O . LYS A 1 87 ? -10.370 3.892 27.007 1.00 86.19 87 LYS A O 1
ATOM 705 N N . GLY A 1 88 ? -11.803 3.901 25.280 1.00 87.62 88 GLY A N 1
ATOM 706 C CA . GLY A 1 88 ? -11.406 5.208 24.750 1.00 87.62 88 GLY A CA 1
ATOM 707 C C . GLY A 1 88 ? -10.092 5.234 23.964 1.00 87.62 88 GLY A C 1
ATOM 708 O O . GLY A 1 88 ? -9.748 6.267 23.398 1.00 87.62 88 GLY A O 1
ATOM 709 N N . VAL A 1 89 ? -9.376 4.113 23.850 1.00 92.50 89 VAL A N 1
ATOM 710 C CA . VAL A 1 89 ? -8.165 4.028 23.025 1.00 92.50 89 VAL A CA 1
ATOM 711 C C . VAL A 1 89 ? -8.509 3.420 21.669 1.00 92.50 89 VAL A C 1
ATOM 713 O O . VAL A 1 89 ? -8.838 2.235 21.579 1.00 92.50 89 VAL A O 1
ATOM 716 N N . LEU A 1 90 ? -8.421 4.231 20.614 1.00 94.62 90 LEU A N 1
ATOM 717 C CA . LEU A 1 90 ? -8.496 3.780 19.229 1.00 94.62 90 LEU A CA 1
ATOM 718 C C . LEU A 1 90 ? -7.129 3.239 18.817 1.00 94.62 90 LEU A C 1
ATOM 720 O O . LEU A 1 90 ? -6.211 3.999 18.512 1.00 94.62 90 LEU A O 1
ATOM 724 N N . ARG A 1 91 ? -6.991 1.916 18.808 1.00 95.56 91 ARG A N 1
ATOM 725 C CA . ARG A 1 91 ? -5.779 1.233 18.364 1.00 95.56 91 ARG A CA 1
ATOM 726 C C . ARG A 1 91 ? -5.900 0.833 16.903 1.00 95.56 91 ARG A C 1
ATOM 728 O O . ARG A 1 91 ? -6.809 0.092 16.527 1.00 95.56 91 ARG A O 1
ATOM 735 N N . ILE A 1 92 ? -4.938 1.287 16.111 1.00 96.62 92 ILE A N 1
ATOM 736 C CA . ILE A 1 92 ? -4.810 1.012 14.686 1.00 96.62 92 ILE A CA 1
ATOM 737 C C . ILE A 1 92 ? -3.480 0.290 14.486 1.00 96.62 92 ILE A C 1
ATOM 739 O O . ILE A 1 92 ? -2.413 0.866 14.694 1.00 96.62 92 ILE A O 1
ATOM 743 N N . LYS A 1 93 ? -3.544 -0.982 14.095 1.00 96.88 93 LYS A N 1
ATOM 744 C CA . LYS A 1 93 ? -2.364 -1.768 13.717 1.00 96.88 93 LYS A CA 1
ATOM 745 C C . LYS A 1 93 ? -2.292 -1.854 12.208 1.00 96.88 93 LYS A C 1
ATOM 747 O O . LYS A 1 93 ? -3.272 -2.241 11.570 1.00 96.88 93 LYS A O 1
ATOM 752 N N . VAL A 1 94 ? -1.142 -1.513 11.646 1.00 97.06 94 VAL A N 1
ATOM 753 C CA . VAL A 1 94 ? -0.920 -1.482 10.201 1.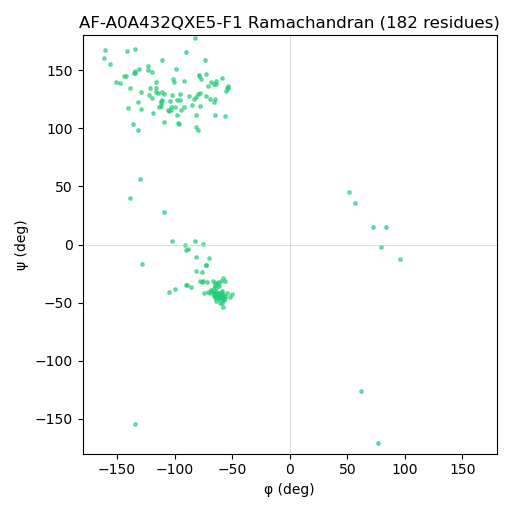00 97.06 94 VAL A CA 1
ATOM 754 C C . VAL A 1 94 ? 0.213 -2.420 9.823 1.00 97.06 94 VAL A C 1
ATOM 756 O O . VAL A 1 94 ? 1.284 -2.413 10.430 1.00 97.06 94 VAL A O 1
ATOM 759 N N . TRP A 1 95 ? -0.022 -3.203 8.774 1.00 96.88 95 TRP A N 1
ATOM 760 C CA . TRP A 1 95 ? 1.017 -3.933 8.064 1.00 96.88 95 TRP A CA 1
ATOM 761 C C . TRP A 1 95 ? 1.310 -3.184 6.774 1.00 96.88 95 TRP A C 1
ATOM 763 O O . TRP A 1 95 ? 0.438 -3.070 5.911 1.00 96.88 95 TRP A O 1
ATOM 773 N N . GLU A 1 96 ?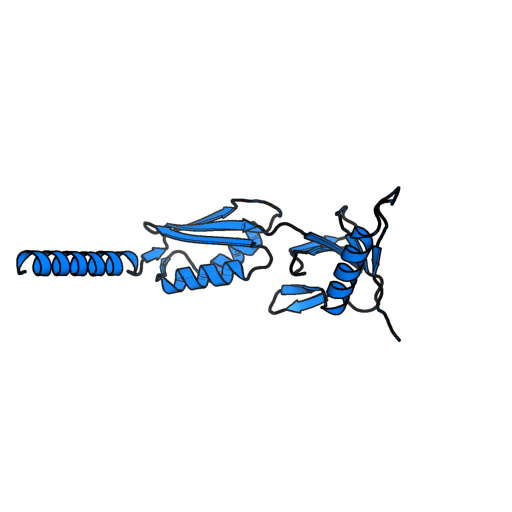 2.527 -2.661 6.650 1.00 95.69 96 GLU A N 1
ATOM 774 C CA . GLU A 1 96 ? 2.887 -1.884 5.474 1.00 95.69 96 GLU A CA 1
ATOM 775 C C . GLU A 1 96 ? 3.064 -2.770 4.237 1.00 95.69 96 GLU A C 1
ATOM 777 O O . GLU A 1 96 ? 3.535 -3.916 4.293 1.00 95.69 96 GLU A O 1
ATOM 782 N N . THR A 1 97 ? 2.709 -2.197 3.093 1.00 96.19 97 THR A N 1
ATOM 783 C CA . THR A 1 97 ? 2.853 -2.819 1.785 1.00 96.19 97 THR A CA 1
ATOM 784 C C . THR A 1 97 ? 4.317 -3.015 1.430 1.00 96.19 97 THR A C 1
ATOM 786 O O . THR A 1 97 ? 5.078 -2.064 1.293 1.00 96.19 97 THR A O 1
ATOM 789 N N . THR A 1 98 ? 4.703 -4.260 1.151 1.00 94.94 98 THR A N 1
ATOM 790 C CA . THR A 1 98 ? 6.058 -4.552 0.672 1.00 94.94 98 THR A CA 1
ATOM 791 C C . THR A 1 98 ? 6.261 -4.001 -0.749 1.00 94.94 98 THR A C 1
ATOM 793 O O . THR A 1 98 ? 5.504 -4.371 -1.655 1.00 94.94 98 THR A O 1
ATOM 796 N N . PRO A 1 99 ? 7.297 -3.174 -0.988 1.00 96.06 99 PRO A N 1
ATOM 797 C CA . PRO A 1 99 ? 7.684 -2.757 -2.330 1.00 96.06 99 PRO A CA 1
ATOM 798 C C . PRO A 1 99 ? 7.935 -3.947 -3.260 1.00 96.06 99 PRO A C 1
ATOM 800 O O . PRO A 1 99 ? 8.626 -4.896 -2.894 1.00 96.06 99 PRO A O 1
ATOM 803 N N . ALA A 1 100 ? 7.405 -3.890 -4.479 1.00 95.31 100 ALA A N 1
ATOM 804 C CA . ALA A 1 100 ? 7.470 -4.993 -5.434 1.00 95.31 100 ALA A CA 1
ATOM 805 C C . ALA A 1 100 ? 8.493 -4.760 -6.552 1.00 95.31 100 ALA A C 1
ATOM 807 O O . ALA A 1 100 ? 9.183 -5.692 -6.960 1.00 95.31 100 ALA A O 1
ATOM 808 N N . PHE A 1 101 ? 8.573 -3.540 -7.084 1.00 95.62 101 PHE A N 1
ATOM 809 C CA . PHE A 1 101 ? 9.488 -3.171 -8.166 1.00 95.62 101 PHE A CA 1
ATOM 810 C C . PHE A 1 101 ? 9.690 -1.655 -8.208 1.00 95.62 101 PHE A C 1
ATOM 812 O O . PHE A 1 101 ? 8.947 -0.906 -7.576 1.00 95.62 101 PHE A O 1
ATOM 819 N N . ALA A 1 102 ? 10.682 -1.203 -8.970 1.00 97.25 102 ALA A N 1
ATOM 820 C CA . ALA A 1 102 ? 10.926 0.213 -9.200 1.00 97.25 102 ALA A CA 1
ATOM 821 C C . ALA A 1 102 ? 10.907 0.570 -10.689 1.00 97.25 102 ALA A C 1
ATOM 823 O O . ALA A 1 102 ? 11.219 -0.261 -11.543 1.00 97.25 102 ALA A O 1
ATOM 824 N N . ILE A 1 103 ? 10.582 1.826 -10.994 1.00 97.19 103 ILE A N 1
ATOM 825 C CA . ILE A 1 103 ? 10.738 2.416 -12.326 1.00 97.19 103 ILE A CA 1
ATOM 826 C C . ILE A 1 103 ? 11.678 3.610 -12.231 1.00 97.19 103 ILE A C 1
ATOM 828 O O . ILE A 1 103 ? 11.432 4.533 -11.456 1.00 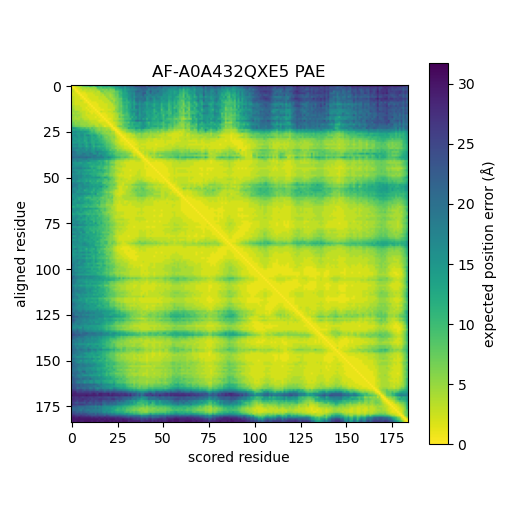97.19 103 ILE A O 1
ATOM 832 N N . PHE A 1 104 ? 12.730 3.618 -13.044 1.00 96.94 104 PHE A N 1
ATOM 833 C CA . PHE A 1 104 ? 13.569 4.793 -13.240 1.00 96.94 104 PHE A CA 1
ATOM 834 C C . PHE A 1 104 ? 13.050 5.606 -14.426 1.00 96.94 104 PHE A C 1
ATOM 836 O O . PHE A 1 104 ? 13.017 5.117 -15.557 1.00 96.94 104 PHE A O 1
ATOM 843 N N . PHE A 1 105 ? 12.639 6.847 -14.167 1.00 95.62 105 PHE A N 1
ATOM 844 C CA . PHE A 1 105 ? 12.109 7.760 -15.176 1.00 95.62 105 PHE A CA 1
ATOM 845 C C . PHE A 1 105 ? 12.386 9.216 -14.797 1.00 95.62 105 PHE A C 1
ATOM 847 O O . PHE A 1 105 ? 12.261 9.601 -13.635 1.00 95.62 105 PHE A O 1
ATOM 854 N N . GLY A 1 106 ? 12.746 10.046 -15.781 1.00 93.44 106 GLY A N 1
ATOM 855 C CA . GLY A 1 106 ? 12.908 11.489 -15.576 1.00 93.44 106 GLY A CA 1
ATOM 856 C C . GLY A 1 106 ? 13.910 11.845 -14.471 1.00 93.44 106 GLY A C 1
ATOM 857 O O . GLY A 1 106 ? 13.671 12.770 -13.700 1.00 93.44 106 GLY A O 1
ATOM 858 N N . GLY A 1 107 ? 14.988 11.064 -14.334 1.00 95.00 107 GLY A N 1
ATOM 859 C CA . GLY A 1 107 ? 16.014 11.275 -13.309 1.00 95.00 107 GLY A CA 1
ATOM 860 C C . GLY A 1 107 ? 15.586 10.919 -11.881 1.00 95.00 107 GLY A C 1
ATOM 861 O O . GLY A 1 107 ? 16.251 11.335 -10.941 1.00 95.00 107 GLY A O 1
ATOM 862 N N . SER A 1 108 ? 14.484 10.190 -11.689 1.00 97.50 108 SER A N 1
ATOM 863 C CA . SER A 1 108 ? 14.016 9.728 -10.375 1.00 97.50 108 SER A CA 1
ATOM 864 C C . SER A 1 108 ? 13.692 8.235 -10.392 1.00 97.50 108 SER A C 1
ATOM 866 O O . SER A 1 108 ? 13.275 7.690 -11.415 1.00 97.50 108 SER A O 1
ATOM 868 N N . THR A 1 109 ? 13.840 7.590 -9.238 1.00 97.62 109 THR A N 1
ATOM 869 C CA . THR A 1 109 ? 13.407 6.213 -8.992 1.00 97.62 109 THR A CA 1
ATOM 870 C C . THR A 1 109 ? 12.075 6.223 -8.254 1.00 97.62 109 THR A C 1
ATOM 872 O O . THR A 1 109 ? 11.980 6.726 -7.136 1.00 97.62 109 THR A O 1
ATOM 875 N N . TYR A 1 110 ? 11.051 5.653 -8.875 1.00 97.75 110 TYR A N 1
ATOM 876 C CA . TYR A 1 110 ? 9.722 5.475 -8.300 1.00 97.75 110 TYR A CA 1
ATOM 877 C C . TYR A 1 110 ? 9.621 4.051 -7.768 1.00 97.75 110 TYR A C 1
ATOM 879 O O . TYR A 1 110 ? 9.866 3.110 -8.520 1.00 97.75 110 TYR A O 1
ATOM 887 N N . ILE A 1 111 ? 9.293 3.889 -6.490 1.00 97.06 111 ILE A N 1
ATOM 888 C CA . ILE A 1 111 ? 9.122 2.587 -5.835 1.00 97.06 111 ILE A CA 1
ATOM 889 C C . ILE A 1 111 ? 7.638 2.239 -5.872 1.00 97.06 111 ILE A C 1
ATOM 891 O O . ILE A 1 111 ? 6.815 3.071 -5.501 1.00 97.06 111 ILE A O 1
ATOM 895 N N . LEU A 1 112 ? 7.289 1.033 -6.321 1.00 97.62 112 LEU A N 1
ATOM 896 C CA . LEU A 1 112 ? 5.905 0.626 -6.542 1.00 97.62 112 LEU A CA 1
ATOM 897 C C . LEU A 1 112 ? 5.530 -0.632 -5.762 1.00 97.62 112 LEU A C 1
ATOM 899 O O . LEU A 1 112 ? 6.361 -1.520 -5.551 1.00 97.62 112 LEU A O 1
ATOM 903 N N . ASN A 1 113 ? 4.254 -0.739 -5.393 1.00 95.94 113 ASN A N 1
ATOM 904 C CA . ASN A 1 113 ? 3.675 -1.984 -4.893 1.00 95.94 113 ASN A CA 1
ATOM 905 C C . ASN A 1 113 ? 3.267 -2.944 -6.028 1.00 95.94 113 ASN A C 1
ATOM 907 O O . ASN A 1 113 ? 3.374 -2.633 -7.216 1.00 95.94 113 ASN A O 1
ATOM 911 N N . LYS A 1 114 ? 2.778 -4.134 -5.652 1.00 94.06 114 LYS A N 1
ATOM 912 C CA . LYS A 1 114 ? 2.304 -5.182 -6.580 1.00 94.06 114 LYS A CA 1
ATOM 913 C C . LYS A 1 114 ? 1.176 -4.710 -7.512 1.00 94.06 114 LYS A C 1
ATOM 915 O O . LYS A 1 114 ? 1.066 -5.185 -8.643 1.00 94.06 114 LYS A O 1
ATOM 920 N N . ASP A 1 115 ? 0.378 -3.747 -7.057 1.00 94.62 115 ASP A N 1
ATOM 921 C CA . ASP A 1 115 ? -0.761 -3.188 -7.788 1.00 94.62 115 ASP A CA 1
ATOM 922 C C . ASP A 1 115 ? -0.378 -2.013 -8.696 1.00 94.62 115 ASP A C 1
ATOM 924 O O . ASP A 1 115 ? -1.196 -1.536 -9.490 1.00 94.62 115 ASP A O 1
ATOM 928 N N . GLY A 1 116 ? 0.894 -1.608 -8.645 1.00 96.06 116 GLY A N 1
ATOM 929 C CA . GLY A 1 116 ? 1.475 -0.571 -9.481 1.00 96.06 116 GLY A CA 1
ATOM 930 C C . GLY A 1 116 ? 1.243 0.847 -8.968 1.00 96.06 116 GLY A C 1
ATOM 931 O O . GLY A 1 116 ? 1.434 1.787 -9.736 1.00 96.06 116 GLY A O 1
ATOM 932 N N . PHE A 1 117 ? 0.832 1.025 -7.712 1.00 97.62 117 PHE A N 1
ATOM 933 C CA . PHE A 1 117 ? 0.824 2.337 -7.070 1.00 97.62 117 PHE A CA 1
ATOM 934 C C . PHE A 1 117 ? 2.235 2.730 -6.647 1.00 97.62 117 PHE A C 1
ATOM 936 O O . PHE A 1 117 ? 3.013 1.888 -6.198 1.00 97.62 117 PHE A O 1
ATOM 943 N N . VAL A 1 118 ? 2.553 4.013 -6.793 1.00 97.38 118 VAL A N 1
ATOM 944 C CA . VAL A 1 118 ? 3.818 4.595 -6.348 1.00 97.38 118 VAL A CA 1
ATOM 945 C C . VAL A 1 118 ? 3.754 4.804 -4.839 1.00 97.38 118 VAL A C 1
ATOM 947 O O . VAL A 1 118 ? 2.913 5.548 -4.346 1.00 97.38 118 VAL A O 1
ATOM 950 N N . LEU A 1 119 ? 4.662 4.152 -4.121 1.00 96.56 119 LEU A N 1
ATOM 951 C CA . LEU A 1 119 ? 4.806 4.258 -2.672 1.00 96.56 119 LEU A CA 1
ATOM 952 C C . LEU A 1 119 ? 5.755 5.388 -2.271 1.00 96.56 119 LEU A C 1
ATOM 954 O O . LEU A 1 119 ? 5.568 6.007 -1.229 1.00 96.56 119 LEU A O 1
ATOM 958 N N . ASP A 1 120 ? 6.792 5.618 -3.080 1.00 95.50 120 ASP A N 1
ATOM 959 C CA . ASP A 1 120 ? 7.841 6.600 -2.810 1.00 95.50 120 ASP A CA 1
ATOM 960 C C . ASP A 1 120 ? 8.527 7.049 -4.114 1.00 95.50 120 ASP A C 1
ATOM 962 O O . ASP A 1 120 ? 8.555 6.317 -5.113 1.00 95.50 120 ASP A O 1
ATOM 966 N N . LYS A 1 121 ? 9.101 8.254 -4.099 1.00 95.69 121 LYS A N 1
ATOM 967 C CA . LYS A 1 121 ? 9.879 8.845 -5.189 1.00 95.69 121 LYS A CA 1
ATOM 968 C C . LYS A 1 121 ? 11.209 9.355 -4.646 1.00 95.69 121 LYS A C 1
ATOM 970 O O . LYS A 1 121 ? 11.265 10.338 -3.915 1.00 95.69 121 LYS A O 1
ATOM 975 N N . VAL A 1 122 ? 12.295 8.767 -5.132 1.00 95.56 122 VAL A N 1
ATOM 976 C CA . VAL A 1 122 ? 13.659 9.163 -4.775 1.00 95.56 122 VAL A CA 1
ATOM 977 C C . VAL A 1 122 ? 14.322 9.846 -5.964 1.00 95.56 122 VAL A C 1
ATOM 979 O O . VAL A 1 122 ? 14.300 9.326 -7.079 1.00 95.56 122 VAL A O 1
ATOM 982 N N . ALA A 1 123 ? 14.911 11.021 -5.741 1.00 96.44 123 ALA A N 1
ATOM 983 C CA . ALA A 1 123 ? 15.698 11.701 -6.764 1.00 96.44 123 ALA A CA 1
ATOM 984 C C . ALA A 1 123 ? 16.955 10.885 -7.105 1.00 96.44 123 ALA A C 1
ATOM 986 O O . ALA A 1 123 ? 17.634 10.366 -6.220 1.00 96.44 123 ALA A O 1
ATOM 987 N N . GLY A 1 124 ? 17.278 10.790 -8.392 1.00 95.12 124 GLY A N 1
ATOM 988 C CA . GLY A 1 124 ? 18.388 9.986 -8.883 1.00 95.12 124 GLY A CA 1
ATOM 989 C C . GLY A 1 124 ? 18.093 8.487 -8.927 1.00 95.12 124 GLY A C 1
ATOM 990 O O . GLY A 1 124 ? 16.956 8.021 -8.796 1.00 95.12 124 GLY A O 1
ATOM 991 N N . PHE A 1 125 ? 19.151 7.726 -9.189 1.00 91.62 125 PHE A N 1
ATOM 992 C CA . PHE A 1 125 ? 19.102 6.272 -9.222 1.00 91.62 125 PHE A CA 1
ATOM 993 C C . PHE A 1 125 ? 19.198 5.710 -7.801 1.00 91.62 125 PHE A C 1
ATOM 995 O O . PHE A 1 125 ? 20.140 6.017 -7.071 1.00 91.62 125 PHE A O 1
ATOM 1002 N N . LYS A 1 126 ? 18.248 4.853 -7.425 1.00 90.38 126 LYS A N 1
ATOM 1003 C CA . LYS A 1 126 ? 18.285 4.065 -6.191 1.00 90.38 126 LYS A CA 1
ATOM 1004 C C . LYS A 1 126 ? 18.392 2.593 -6.560 1.00 90.38 126 LYS A C 1
ATOM 1006 O O . LYS A 1 126 ? 17.610 2.099 -7.369 1.00 90.38 126 LYS A O 1
ATOM 1011 N N . ASN A 1 127 ? 19.346 1.896 -5.947 1.00 87.62 127 ASN A N 1
ATOM 1012 C CA . ASN A 1 127 ? 19.513 0.467 -6.172 1.00 87.62 127 ASN A CA 1
ATOM 1013 C C . ASN A 1 127 ? 18.277 -0.281 -5.639 1.00 87.62 127 ASN A C 1
ATOM 1015 O O . ASN A 1 127 ? 18.023 -0.290 -4.435 1.00 87.62 127 ASN A O 1
ATOM 1019 N N . PHE A 1 128 ? 17.489 -0.855 -6.545 1.00 91.25 128 PHE A N 1
ATOM 1020 C CA . PHE A 1 128 ? 16.269 -1.601 -6.253 1.00 91.25 128 PHE A CA 1
ATOM 1021 C C . PHE A 1 128 ? 16.187 -2.784 -7.221 1.00 91.25 128 PHE A C 1
ATOM 1023 O O . PHE A 1 128 ? 16.586 -2.670 -8.378 1.00 91.25 128 PHE A O 1
ATOM 1030 N N . SER A 1 129 ? 15.668 -3.926 -6.772 1.00 88.69 129 SER A N 1
ATOM 1031 C CA . SER A 1 129 ? 15.543 -5.117 -7.615 1.00 88.69 129 SER A CA 1
ATOM 1032 C C . SER A 1 129 ? 14.141 -5.722 -7.500 1.00 88.69 129 SER A C 1
ATOM 1034 O O . SER A 1 129 ? 13.783 -6.147 -6.404 1.00 88.69 129 SER A O 1
ATOM 1036 N N . PRO A 1 130 ? 13.390 -5.867 -8.609 1.00 92.69 130 PRO A N 1
ATOM 1037 C CA . PRO A 1 130 ? 13.729 -5.442 -9.970 1.00 92.69 130 PRO A CA 1
ATOM 1038 C C . PRO A 1 130 ? 13.518 -3.933 -10.183 1.00 92.69 130 PRO A C 1
ATOM 1040 O O . PRO A 1 130 ? 12.574 -3.350 -9.647 1.00 92.69 130 PRO A O 1
ATOM 1043 N N . ILE A 1 131 ? 14.370 -3.318 -11.006 1.00 94.69 131 ILE A N 1
ATOM 1044 C CA . ILE A 1 131 ? 14.194 -1.952 -11.509 1.00 94.69 131 ILE A CA 1
ATOM 1045 C C . ILE A 1 131 ? 14.025 -1.977 -13.029 1.00 94.69 131 ILE A C 1
ATOM 1047 O O . ILE A 1 131 ? 14.748 -2.680 -13.733 1.00 94.69 131 ILE A O 1
ATOM 1051 N N . TYR A 1 132 ? 13.051 -1.218 -13.519 1.00 95.00 132 TYR A N 1
ATOM 1052 C CA . TYR A 1 132 ? 12.750 -1.062 -14.937 1.00 95.00 132 TYR A CA 1
ATOM 1053 C C . TYR A 1 132 ? 13.103 0.358 -15.376 1.00 95.00 132 TYR A C 1
ATOM 1055 O O . TYR A 1 132 ? 12.707 1.331 -14.734 1.00 95.00 132 TYR A O 1
ATOM 1063 N N . TYR A 1 133 ? 13.831 0.496 -16.478 1.00 94.81 133 TYR A N 1
ATOM 1064 C CA . TYR A 1 133 ? 14.223 1.795 -17.015 1.00 94.81 133 TYR A CA 1
ATOM 1065 C C . TYR A 1 133 ? 13.221 2.218 -18.067 1.00 94.81 133 TYR A C 1
ATOM 1067 O O . TYR A 1 133 ? 13.115 1.577 -19.103 1.00 94.81 133 TYR A O 1
ATOM 1075 N N . TYR A 1 134 ? 12.494 3.300 -17.834 1.00 94.56 134 TYR A N 1
ATOM 1076 C CA . TYR A 1 134 ? 11.504 3.764 -18.790 1.00 94.56 134 TYR A CA 1
ATOM 1077 C C . TYR A 1 134 ? 12.033 4.972 -19.574 1.00 94.56 134 TYR A C 1
ATOM 1079 O O . TYR A 1 134 ? 12.340 6.018 -18.999 1.00 94.56 134 TYR A O 1
ATOM 1087 N N . LYS A 1 135 ? 12.150 4.821 -20.900 1.00 90.88 135 LYS A N 1
ATOM 1088 C CA . LYS A 1 135 ? 12.675 5.827 -21.847 1.00 90.88 135 LYS A CA 1
ATOM 1089 C C . LYS A 1 135 ? 11.589 6.427 -22.756 1.00 90.88 135 LYS A C 1
ATOM 1091 O O . LYS A 1 135 ? 11.873 6.820 -23.885 1.00 90.88 135 LYS A O 1
ATOM 1096 N N . GLY A 1 136 ? 10.342 6.476 -22.293 1.00 87.00 136 GLY A N 1
ATOM 1097 C CA . GLY A 1 136 ? 9.258 7.146 -23.014 1.00 87.00 136 GLY A CA 1
ATOM 1098 C C . GLY A 1 136 ? 9.343 8.676 -22.956 1.00 87.00 136 GLY A C 1
ATOM 1099 O O . GLY A 1 136 ? 9.958 9.249 -22.056 1.00 87.00 136 GLY A O 1
ATOM 1100 N N . LYS A 1 137 ? 8.691 9.342 -23.915 1.00 85.31 137 LYS A N 1
ATOM 1101 C CA . LYS A 1 137 ? 8.500 10.803 -23.921 1.00 85.31 137 LYS A CA 1
ATOM 1102 C C . LYS A 1 137 ? 7.419 11.223 -22.930 1.00 85.31 137 LYS A C 1
ATOM 1104 O O . LYS A 1 137 ? 7.487 12.317 -22.377 1.00 85.31 137 LYS A O 1
ATOM 1109 N N . THR A 1 138 ? 6.409 10.376 -22.724 1.00 89.69 138 THR A N 1
ATOM 1110 C CA . THR A 1 138 ? 5.305 10.663 -21.799 1.00 89.69 138 THR A CA 1
ATOM 1111 C C . THR A 1 138 ? 5.518 9.977 -20.460 1.00 89.69 138 THR A C 1
ATOM 1113 O O . THR A 1 138 ? 6.117 8.910 -20.410 1.00 89.69 138 THR A O 1
ATOM 1116 N N . SER A 1 139 ? 4.999 10.555 -19.372 1.00 93.25 139 SER A N 1
ATOM 1117 C CA . SER A 1 139 ? 5.053 9.919 -18.048 1.00 93.25 139 SER A CA 1
ATOM 1118 C C . SER A 1 139 ? 4.481 8.491 -18.089 1.00 93.25 139 SER A C 1
ATOM 1120 O O . SER A 1 139 ? 3.392 8.308 -18.649 1.00 93.25 139 SER A O 1
ATOM 1122 N N . PRO A 1 140 ? 5.144 7.490 -17.472 1.00 95.00 140 PRO A N 1
ATOM 1123 C CA . PRO A 1 140 ? 4.617 6.130 -17.371 1.00 95.00 140 PRO A CA 1
ATOM 1124 C C . PRO A 1 140 ? 3.501 6.013 -16.321 1.00 95.00 140 PRO A C 1
ATOM 1126 O O . PRO A 1 140 ? 2.974 4.922 -16.110 1.00 95.00 140 PRO A O 1
ATOM 1129 N N . PHE A 1 141 ? 3.136 7.114 -15.657 1.00 96.94 141 PHE A N 1
ATOM 1130 C CA . PHE A 1 141 ? 2.162 7.152 -14.571 1.00 96.94 141 PHE A CA 1
ATOM 1131 C C . PHE A 1 141 ? 0.862 7.870 -14.965 1.00 96.94 141 PHE A C 1
ATOM 1133 O O . PHE A 1 141 ? 0.824 8.675 -15.897 1.00 96.94 141 PHE A O 1
ATOM 1140 N N . THR A 1 142 ? -0.197 7.568 -14.224 1.00 96.62 142 THR A N 1
ATOM 1141 C CA . THR A 1 142 ? -1.521 8.196 -14.216 1.00 96.62 142 THR A CA 1
ATOM 1142 C C . THR A 1 142 ? -1.950 8.424 -12.763 1.00 96.62 142 THR A C 1
ATOM 1144 O O . THR A 1 142 ? -1.320 7.898 -11.845 1.00 96.62 142 THR A O 1
ATOM 1147 N N . LEU A 1 143 ? -3.015 9.191 -12.550 1.00 96.50 143 LEU A N 1
ATOM 1148 C CA . LEU A 1 143 ? -3.694 9.266 -11.257 1.00 96.50 143 LEU A CA 1
ATOM 1149 C C . LEU A 1 143 ? -4.827 8.235 -11.197 1.00 96.50 143 LEU A C 1
ATOM 1151 O O . LEU A 1 143 ? -5.506 8.005 -12.200 1.00 96.50 143 LEU A O 1
ATOM 1155 N N . ASP A 1 144 ? -4.990 7.615 -10.034 1.00 93.12 144 ASP A N 1
ATOM 1156 C CA . ASP A 1 144 ? -6.091 6.724 -9.662 1.00 93.12 144 ASP A CA 1
ATOM 1157 C C . ASP A 1 144 ? -6.595 7.192 -8.287 1.00 93.12 144 ASP A C 1
ATOM 1159 O O . ASP A 1 144 ? -5.935 6.986 -7.265 1.00 93.12 144 ASP A O 1
ATOM 1163 N N . GLY A 1 145 ? -7.683 7.968 -8.292 1.00 89.69 145 GLY A N 1
ATOM 1164 C CA . GLY A 1 145 ? -8.046 8.825 -7.162 1.00 89.69 145 GLY A CA 1
ATOM 1165 C C . GLY A 1 145 ? -6.965 9.879 -6.900 1.00 89.69 145 GLY A C 1
ATOM 1166 O O . GLY A 1 145 ? -6.562 10.610 -7.806 1.00 89.69 145 GLY A O 1
ATOM 1167 N N . GLU A 1 146 ? -6.474 9.932 -5.664 1.00 90.88 146 GLU A N 1
ATOM 1168 C CA . GLU A 1 146 ? -5.397 10.840 -5.242 1.00 90.88 146 GLU A CA 1
ATOM 1169 C C . GLU A 1 146 ? -3.996 10.223 -5.402 1.00 90.88 146 GLU A C 1
ATOM 1171 O O . GLU A 1 146 ? -2.984 10.896 -5.196 1.00 90.88 146 GLU A O 1
ATOM 1176 N N . PHE A 1 147 ? -3.913 8.947 -5.789 1.00 95.12 147 PHE A N 1
ATOM 1177 C CA . PHE A 1 147 ? -2.660 8.203 -5.809 1.00 95.12 147 PHE A CA 1
ATOM 1178 C C . PHE A 1 147 ? -2.070 8.096 -7.210 1.00 95.12 147 PHE A C 1
ATOM 1180 O O . PHE A 1 147 ? -2.760 7.894 -8.212 1.00 95.12 147 PHE A O 1
ATOM 1187 N N . VAL A 1 148 ? -0.744 8.183 -7.281 1.00 96.88 148 VAL A N 1
ATOM 1188 C CA . VAL A 1 148 ? -0.006 7.979 -8.526 1.00 96.88 148 VAL A CA 1
ATOM 1189 C C . VAL A 1 148 ? 0.132 6.483 -8.784 1.00 96.88 148 VAL A C 1
ATOM 1191 O O . VAL A 1 148 ? 0.592 5.727 -7.928 1.00 96.88 148 VAL A O 1
ATOM 1194 N N . LYS A 1 149 ? -0.226 6.053 -9.990 1.00 97.38 149 LYS A N 1
ATOM 1195 C CA . LYS A 1 149 ? -0.216 4.652 -10.411 1.00 97.38 149 LYS A CA 1
ATOM 1196 C C . LYS A 1 149 ? 0.409 4.504 -11.785 1.00 97.38 149 LYS A C 1
ATOM 1198 O O . LYS A 1 149 ? 0.292 5.378 -12.637 1.00 97.38 149 LYS A O 1
ATOM 1203 N N . ILE A 1 150 ? 1.076 3.390 -12.033 1.00 96.69 150 ILE A N 1
ATOM 1204 C CA . ILE A 1 150 ? 1.604 3.068 -13.355 1.00 96.69 150 ILE A CA 1
ATOM 1205 C C . ILE A 1 150 ? 0.466 2.895 -14.377 1.00 96.69 150 ILE A C 1
ATOM 1207 O O . ILE A 1 150 ? -0.577 2.302 -14.089 1.00 96.69 150 ILE A O 1
ATOM 1211 N N . LYS A 1 151 ? 0.668 3.390 -15.601 1.00 95.69 151 LYS A N 1
ATOM 1212 C CA . LYS A 1 151 ? -0.250 3.164 -16.722 1.00 95.69 151 LYS A CA 1
ATOM 1213 C C . LYS A 1 151 ? -0.394 1.668 -17.002 1.00 95.69 151 LYS A C 1
ATOM 1215 O O . LYS A 1 151 ? 0.578 0.912 -16.961 1.00 95.69 151 LYS A O 1
ATOM 1220 N N . ARG A 1 152 ? -1.609 1.253 -17.379 1.00 92.69 152 ARG A N 1
ATOM 1221 C CA . ARG A 1 152 ? -1.937 -0.152 -17.673 1.00 92.69 152 ARG A CA 1
ATOM 1222 C C . ARG A 1 152 ? -1.014 -0.764 -18.731 1.00 92.69 152 ARG A C 1
ATOM 1224 O O . ARG A 1 152 ? -0.566 -1.883 -18.533 1.00 92.69 152 ARG A O 1
ATOM 1231 N N . ILE A 1 153 ? -0.697 -0.024 -19.796 1.00 91.31 153 ILE A N 1
ATOM 1232 C CA . ILE A 1 153 ? 0.183 -0.491 -20.884 1.00 91.31 153 ILE A CA 1
ATOM 1233 C C . ILE A 1 153 ? 1.565 -0.871 -20.337 1.00 91.31 153 ILE A C 1
ATOM 1235 O O . ILE A 1 153 ? 2.016 -1.993 -20.539 1.00 91.31 153 ILE A O 1
ATOM 1239 N N . ILE A 1 154 ? 2.182 0.012 -19.547 1.00 93.00 154 ILE A N 1
ATOM 1240 C CA . ILE A 1 154 ? 3.509 -0.235 -18.965 1.00 93.00 154 ILE A CA 1
ATOM 1241 C C . ILE A 1 154 ? 3.458 -1.395 -17.963 1.00 93.00 154 ILE A C 1
ATOM 1243 O O . ILE A 1 154 ? 4.366 -2.222 -17.919 1.00 93.00 154 ILE A O 1
ATOM 1247 N N . ARG A 1 155 ? 2.370 -1.516 -17.188 1.00 92.75 155 ARG A N 1
ATOM 1248 C CA . ARG A 1 155 ? 2.158 -2.678 -16.309 1.00 92.75 155 ARG A CA 1
ATOM 1249 C C . ARG A 1 155 ? 2.121 -3.979 -17.108 1.00 92.75 155 ARG A C 1
ATOM 1251 O O . ARG A 1 155 ? 2.768 -4.944 -16.716 1.00 92.75 155 ARG A O 1
ATOM 1258 N N . THR A 1 156 ? 1.389 -4.006 -18.219 1.00 92.06 156 THR A N 1
ATOM 1259 C CA . THR A 1 156 ? 1.312 -5.176 -19.099 1.00 92.06 156 THR A CA 1
ATOM 1260 C C . THR A 1 156 ? 2.681 -5.533 -19.674 1.00 92.06 156 THR A C 1
ATOM 1262 O O . THR A 1 156 ? 3.052 -6.702 -19.641 1.00 92.06 156 THR A O 1
ATOM 1265 N N . GLU A 1 157 ? 3.464 -4.552 -20.128 1.00 91.69 157 GLU A N 1
ATOM 1266 C CA . GLU A 1 157 ? 4.835 -4.789 -20.601 1.00 91.69 157 GLU A CA 1
ATOM 1267 C C . GLU A 1 157 ? 5.724 -5.404 -19.513 1.00 91.69 157 GLU A C 1
ATOM 1269 O O . GLU A 1 157 ? 6.416 -6.390 -19.767 1.00 91.69 157 GLU A O 1
ATOM 1274 N N . ILE A 1 158 ? 5.662 -4.882 -18.285 1.00 92.69 158 ILE A N 1
ATOM 1275 C CA . ILE A 1 158 ? 6.406 -5.422 -17.141 1.00 92.69 158 ILE A CA 1
ATOM 1276 C C . ILE A 1 158 ? 6.035 -6.883 -16.875 1.00 92.69 158 ILE A C 1
ATOM 1278 O O . ILE A 1 158 ? 6.928 -7.708 -16.682 1.00 92.69 158 ILE A O 1
ATOM 1282 N N . GLU A 1 159 ? 4.745 -7.223 -16.873 1.00 92.12 159 GLU A N 1
ATOM 1283 C CA . GLU A 1 159 ? 4.298 -8.601 -16.641 1.00 92.12 159 GLU A CA 1
ATOM 1284 C C . GLU A 1 159 ? 4.735 -9.543 -17.772 1.00 92.12 159 GLU A C 1
ATOM 1286 O O . GLU A 1 159 ? 5.258 -10.623 -17.500 1.00 92.12 159 GLU A O 1
ATOM 1291 N N . LEU A 1 160 ? 4.641 -9.114 -19.034 1.00 91.31 160 LEU A N 1
ATOM 1292 C CA . LEU A 1 160 ? 5.148 -9.887 -20.173 1.00 91.31 160 LEU A CA 1
ATOM 1293 C C . LEU A 1 160 ? 6.659 -10.129 -20.072 1.00 91.31 160 LEU A C 1
ATOM 1295 O O . LEU A 1 160 ? 7.131 -11.238 -20.335 1.00 91.31 160 LEU A O 1
ATOM 1299 N N . VAL A 1 161 ? 7.427 -9.117 -19.657 1.00 90.38 161 VAL A N 1
ATOM 1300 C CA . VAL A 1 161 ? 8.866 -9.273 -19.419 1.00 90.38 161 VAL A CA 1
ATOM 1301 C C . VAL A 1 161 ? 9.123 -10.243 -18.268 1.00 90.38 161 VAL A C 1
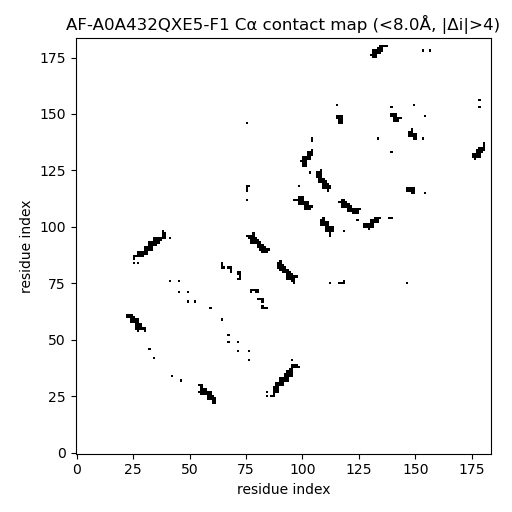ATOM 1303 O O . VAL A 1 161 ? 9.964 -11.127 -18.414 1.00 90.38 161 VAL A O 1
ATOM 1306 N N . LYS A 1 162 ? 8.403 -10.130 -17.144 1.00 89.62 162 LYS A N 1
ATOM 1307 C CA . LYS A 1 162 ? 8.537 -11.059 -16.010 1.00 89.62 162 LYS A CA 1
ATOM 1308 C C . LYS A 1 162 ? 8.289 -12.504 -16.441 1.00 89.62 162 LYS A C 1
ATOM 1310 O O . LYS A 1 162 ? 9.110 -13.366 -16.134 1.00 89.62 162 LYS A O 1
ATOM 1315 N N . GLU A 1 163 ? 7.211 -12.766 -17.177 1.00 89.31 163 GLU A N 1
ATOM 1316 C CA . GLU A 1 163 ? 6.895 -14.104 -17.695 1.00 89.31 163 GLU A CA 1
ATOM 1317 C C . GLU A 1 163 ? 7.969 -14.619 -18.658 1.00 89.31 163 GLU A C 1
ATOM 1319 O O . GLU A 1 163 ? 8.427 -15.763 -18.558 1.00 89.31 163 GLU A O 1
ATOM 1324 N N . ARG A 1 164 ? 8.466 -13.749 -19.543 1.00 86.38 164 ARG A N 1
ATOM 1325 C CA . ARG A 1 164 ? 9.562 -14.105 -20.444 1.00 86.38 164 ARG A CA 1
ATOM 1326 C C . ARG A 1 164 ? 10.819 -14.475 -19.659 1.00 86.38 164 ARG A C 1
ATOM 1328 O O . ARG A 1 164 ? 11.401 -15.521 -19.924 1.00 86.38 164 ARG A O 1
ATOM 1335 N N . LEU A 1 165 ? 11.209 -13.679 -18.664 1.00 85.19 165 LEU A N 1
ATOM 1336 C CA . LEU A 1 165 ? 12.397 -13.926 -17.842 1.00 85.19 165 LEU A CA 1
ATOM 1337 C C . LEU A 1 165 ? 12.311 -15.230 -17.038 1.00 85.19 165 LEU A C 1
ATOM 1339 O O . LEU A 1 165 ? 13.326 -15.907 -16.912 1.00 85.19 165 LEU A O 1
ATOM 1343 N N . LYS A 1 166 ? 11.123 -15.636 -16.564 1.00 84.88 166 LYS A N 1
ATOM 1344 C CA . LYS A 1 166 ? 10.926 -16.951 -15.914 1.00 84.88 166 LYS A CA 1
ATOM 1345 C C . LYS A 1 166 ? 11.277 -18.122 -16.837 1.00 84.88 166 LYS A C 1
ATOM 1347 O O . LYS A 1 166 ? 11.736 -19.163 -16.369 1.00 84.88 166 LYS A O 1
ATOM 1352 N N . THR A 1 167 ? 11.070 -17.953 -18.143 1.00 81.50 167 THR A N 1
ATOM 1353 C CA . THR A 1 167 ? 11.330 -18.989 -19.154 1.00 81.50 167 THR A CA 1
ATOM 1354 C C . THR A 1 167 ? 12.828 -19.142 -19.460 1.00 81.50 167 THR A C 1
ATOM 1356 O O . THR A 1 167 ? 13.275 -20.216 -19.861 1.00 81.50 167 THR A O 1
ATOM 1359 N N . PHE A 1 168 ? 13.639 -18.106 -19.218 1.00 76.69 168 PHE A N 1
ATOM 1360 C CA . PHE A 1 168 ? 15.082 -18.125 -19.467 1.00 76.69 168 PHE A CA 1
ATOM 1361 C C . PHE A 1 168 ? 15.863 -18.472 -18.189 1.00 76.69 168 PHE A C 1
ATOM 1363 O O . PHE A 1 168 ? 16.071 -17.637 -17.315 1.00 76.69 168 PHE A O 1
ATOM 1370 N N . LYS A 1 169 ? 16.354 -19.714 -18.088 1.00 63.06 169 LYS A N 1
ATOM 1371 C CA . LYS A 1 169 ? 17.079 -20.222 -16.903 1.00 63.06 169 LYS A CA 1
ATOM 1372 C C . LYS A 1 169 ? 18.575 -19.859 -16.841 1.00 63.06 169 LYS A C 1
ATOM 1374 O O . LYS A 1 169 ? 19.265 -20.325 -15.940 1.00 63.06 169 LYS A O 1
ATOM 1379 N N . SER A 1 170 ? 19.107 -19.082 -17.789 1.00 63.34 170 SER A N 1
ATOM 1380 C CA . SER A 1 170 ? 20.556 -19.086 -18.079 1.00 63.34 170 SER A CA 1
ATOM 1381 C C . SER A 1 170 ? 21.170 -17.708 -18.338 1.00 63.34 170 SER A C 1
ATOM 1383 O O . SER A 1 170 ? 22.021 -17.572 -19.216 1.00 63.34 170 SER A O 1
ATOM 1385 N N . PHE A 1 171 ? 20.773 -16.674 -17.598 1.00 69.62 171 PHE A N 1
ATOM 1386 C CA . PHE A 1 171 ? 21.515 -15.414 -17.647 1.00 69.62 171 PHE A CA 1
ATOM 1387 C C . PHE A 1 171 ? 22.723 -15.476 -16.706 1.00 69.62 171 PHE A C 1
ATOM 1389 O O . PHE A 1 171 ? 22.569 -15.767 -15.522 1.00 69.62 171 PHE A O 1
ATOM 1396 N N . ARG A 1 172 ? 23.929 -15.205 -17.228 1.00 74.31 172 ARG A N 1
ATOM 1397 C CA . ARG A 1 172 ? 25.145 -15.062 -16.400 1.00 74.31 172 ARG A CA 1
ATOM 1398 C C . ARG A 1 172 ? 25.071 -13.830 -15.491 1.00 74.31 172 ARG A C 1
ATOM 1400 O O . ARG A 1 172 ? 25.600 -13.859 -14.388 1.00 74.31 172 ARG A O 1
ATOM 1407 N N . GLU A 1 173 ? 24.380 -12.788 -15.946 1.00 76.44 173 GLU A N 1
ATOM 1408 C CA . GLU A 1 173 ? 24.153 -11.528 -15.236 1.00 76.44 173 GLU A CA 1
ATOM 1409 C C . GLU A 1 173 ? 22.679 -11.135 -15.351 1.00 76.44 173 GLU A C 1
ATOM 1411 O O . GLU A 1 173 ? 22.024 -11.462 -16.341 1.00 76.44 173 GLU A O 1
ATOM 1416 N N . ARG A 1 174 ? 22.125 -10.450 -14.344 1.00 75.19 174 ARG A N 1
ATOM 1417 C CA . ARG A 1 174 ? 20.718 -10.022 -14.395 1.00 75.19 174 ARG A CA 1
ATOM 1418 C C . ARG A 1 174 ? 20.537 -8.999 -15.525 1.00 75.19 174 ARG A C 1
ATOM 1420 O O . ARG A 1 174 ? 21.238 -7.991 -15.510 1.00 75.19 174 ARG A O 1
ATOM 1427 N N . PRO A 1 175 ? 19.613 -9.225 -16.474 1.00 81.88 175 PRO A N 1
ATOM 1428 C CA . PRO A 1 175 ? 19.436 -8.312 -17.592 1.00 81.88 175 PRO A CA 1
ATOM 1429 C C . PRO A 1 175 ? 18.870 -6.969 -17.125 1.00 81.88 175 PRO A C 1
ATOM 1431 O O . PRO A 1 175 ? 17.955 -6.920 -16.299 1.00 81.88 175 PRO A O 1
ATOM 1434 N N . GLU A 1 176 ? 19.382 -5.886 -17.706 1.00 86.75 176 GLU A N 1
ATOM 1435 C CA . GLU A 1 176 ? 18.752 -4.571 -17.625 1.00 86.75 176 GLU A CA 1
ATOM 1436 C C . GLU A 1 176 ? 17.496 -4.559 -18.503 1.00 86.75 176 GLU A C 1
ATOM 1438 O O . GLU A 1 176 ? 17.549 -4.910 -19.684 1.00 86.75 176 GLU A O 1
ATOM 1443 N N . ILE A 1 177 ? 16.357 -4.158 -17.932 1.00 89.44 177 ILE A N 1
ATOM 1444 C CA . ILE A 1 177 ? 15.093 -4.073 -18.665 1.00 89.44 177 ILE A CA 1
ATOM 1445 C C . ILE A 1 177 ? 14.775 -2.614 -18.964 1.00 89.44 177 ILE A C 1
ATOM 1447 O O . ILE A 1 177 ? 14.493 -1.830 -18.055 1.00 89.44 177 ILE A O 1
ATOM 1451 N N . ILE A 1 178 ? 14.767 -2.281 -20.253 1.00 90.56 178 ILE A N 1
ATOM 1452 C CA . ILE A 1 178 ? 14.372 -0.971 -20.761 1.00 90.56 178 ILE A CA 1
ATOM 1453 C C . ILE A 1 178 ? 12.970 -1.079 -21.368 1.00 90.56 178 ILE A C 1
ATOM 1455 O O . ILE A 1 178 ? 12.736 -1.879 -22.269 1.00 90.56 178 ILE A O 1
ATOM 1459 N N . LEU A 1 179 ? 12.057 -0.254 -20.869 1.00 90.38 179 LEU A N 1
ATOM 1460 C CA . LEU A 1 179 ? 10.708 -0.045 -21.378 1.00 90.38 179 LEU A CA 1
ATOM 1461 C C . LEU A 1 179 ? 10.689 1.251 -22.194 1.00 90.38 179 LEU A C 1
ATOM 1463 O O . LEU A 1 179 ? 11.305 2.252 -21.815 1.00 90.38 179 LEU A O 1
ATOM 1467 N N . THR A 1 180 ? 9.981 1.257 -23.312 1.00 85.19 180 THR A N 1
ATOM 1468 C CA . THR A 1 180 ? 9.911 2.403 -24.227 1.00 85.19 180 THR A CA 1
ATOM 1469 C C . THR A 1 180 ? 8.472 2.628 -24.642 1.00 85.19 180 THR A C 1
ATOM 1471 O O . THR A 1 180 ? 7.744 1.659 -24.815 1.00 85.19 180 THR A O 1
ATOM 1474 N N . ASP A 1 181 ? 8.086 3.884 -24.877 1.00 77.75 181 ASP A N 1
ATOM 1475 C CA . ASP A 1 181 ? 6.838 4.175 -25.586 1.00 77.75 181 ASP A CA 1
ATOM 1476 C C . ASP A 1 181 ? 6.884 3.460 -26.946 1.00 77.75 181 ASP A C 1
ATOM 1478 O O . ASP A 1 181 ? 7.682 3.825 -27.812 1.00 77.75 181 ASP A O 1
ATOM 1482 N N . VAL A 1 182 ? 6.061 2.431 -27.142 1.00 60.44 182 VAL A N 1
ATOM 1483 C CA . VAL A 1 182 ? 5.874 1.846 -28.470 1.00 60.44 182 VAL A CA 1
ATOM 1484 C C . VAL A 1 182 ? 4.906 2.756 -29.232 1.00 60.44 182 VAL A C 1
ATOM 1486 O O . VAL A 1 182 ? 3.697 2.701 -29.026 1.00 60.44 182 VAL A O 1
ATOM 1489 N N . GLY A 1 183 ? 5.447 3.633 -30.078 1.00 46.19 183 GLY A N 1
ATOM 1490 C CA . GLY A 1 183 ? 4.723 4.287 -31.178 1.00 46.19 183 GLY A CA 1
ATOM 1491 C C . GLY A 1 183 ? 5.245 3.687 -32.481 1.00 46.19 183 GLY A C 1
ATOM 1492 O O . GLY A 1 183 ? 6.449 3.771 -32.715 1.00 46.19 183 GLY A O 1
ATOM 1493 N N . VAL A 1 184 ? 4.469 2.813 -33.136 1.00 36.97 184 VAL A N 1
ATOM 1494 C CA . VAL A 1 184 ? 3.604 3.126 -34.300 1.00 36.97 184 VAL A CA 1
ATOM 1495 C C . VAL A 1 184 ? 4.401 3.732 -35.446 1.00 36.97 184 VAL A C 1
ATOM 1497 O O . VAL A 1 184 ? 4.810 4.905 -35.319 1.00 36.97 184 VAL A O 1
#

Secondary structure (DSSP, 8-state):
-HHHHHHHHHHHHHHHHHHHHHSS-EE--EEEEEEEE-SSS-HHHHHHHHHHH--TT-EE-HHHHHHHHHHHHTSTTEEEEEEEEETTEEEEEEEEPPP-EEEEETTEEEEE-TT-BEEEEEEB----SSEEEE--SS-SEEEETTEEEE-HHHHHHHHHHHHHHHH----SSPPPEEE-----

Mean predicted aligned error: 7.69 Å

pLDDT: mean 89.45, std 8.93, range [36.97, 97.75]

Nearest PDB structures (foldseek):
  2qcz-assembly2_B  TM=7.491E-01  e=4.861E-03  Escherichia coli K-12
  3mc9-assembly3_A  TM=4.648E-01  e=2.392E-04  Nostoc sp. PCC 7120 = FACHB-418
  2qdf-assembly1_A  TM=7.911E-01  e=1.601E-02  Escherichia coli K-12
  3mc9-assembly3_B  TM=4.552E-01  e=5.408E-04  Nostoc sp. PCC 7120 = FACHB-418
  8bnz-assembly1_A  TM=7.372E-01  e=1.120E-01  Escherichia coli K-12

Sequence (184 aa):
MKKLVLALSLLLIVGVAVYGYVTAPQTVEQVELEVERETGNWKPEISRFIFTLVKPGERVELEELEYLKEKLEELPWVDKCSVSLLKGVLRIKVWETTPAFAIFFGGSTYILNKDGFVLDKVAGFKNFSPIYYYKGKTSPFTLDGEFVKIKRIIRTEIELVKERLKTFKSFRERPEIILTDVGV